Protein AF-A0A4Q3I9H9-F1 (afdb_monomer)

pLDDT: mean 95.72, std 2.32, range [85.5, 98.5]

Radius of gyration: 20.87 Å; Cα contacts (8 Å, |Δi|>4): 258; chains: 1; bounding box: 48×38×50 Å

Solvent-accessible surface area (backbone atoms only — not comparable to full-atom values): 11380 Å² total; per-residue (Å²): 110,77,91,48,29,84,52,16,53,22,94,91,46,71,92,26,8,33,36,36,38,31,30,63,93,43,71,54,28,37,28,47,54,30,38,40,59,37,66,45,36,58,86,45,43,31,45,83,40,78,36,65,31,66,68,42,42,54,46,55,51,53,53,21,61,76,68,72,46,48,79,45,61,65,83,79,82,68,33,34,64,70,38,71,44,95,76,80,87,80,82,70,91,47,70,63,52,63,70,54,31,72,73,25,28,56,32,76,88,47,90,77,36,58,75,56,34,82,76,86,84,82,87,80,90,85,77,54,68,73,49,65,79,64,42,61,72,58,46,52,28,64,72,50,61,71,80,55,54,70,58,51,5,41,40,40,22,52,20,61,77,66,72,42,51,75,64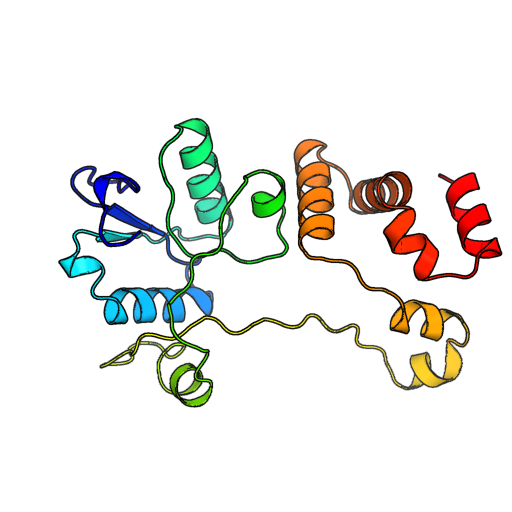,50,30,50,50,49,43,58,71,77,37,50,89,55,59,41,74,30,50,53,70,72,55,35,53,54,52,64,76,72,110

Mean predicted aligned error: 3.78 Å

Sequence (197 aa):
ALAHPELFPAPEDKSKGAVTNCPSGWNCQTSTANLYKALGASEKGFELVDTGSAAGLDGSIAGAFEKKTGWLGYYWAPTAILGKYEMVKLSFDTPHDKANWDACTAVPDCPNPKVNSYPSSEAFTVVTKKFADKAGVAMDYIKARKWGNATINSVLAWQTDNQGTNEDAAKHFLTTSPEIWSKWVSADVAEKVKAAL

Secondary structure (DSSP, 8-state):
-TT-GGGSB-SS-TTSEEEEPPPTTSHHHHHHHHHHHHTTTTTTTEEEE--SSHHHHHHHHHHHHHHT----B---SS-SHHHHS---PPP-SS---HHHIIIIITSTT-SSPPP-PPP-PPP-----HHHHTT-THHHHHHHH----HHHHHHHHHHHHHTT--HHHHHHHHHHH-HHHHGGGS-HHHHHHHHHH-

Nearest PDB structures (foldseek):
  7yle-assembly1_A  TM=6.519E-01  e=1.442E-10  Roseovarius nubinhibens ISM
  4xz6-assembly2_B  TM=5.863E-01  e=2.894E-04  Ruegeria pomeroyi DSS-3
  3tmg-assembly4_D  TM=5.798E-01  e=4.414E-03  Borreliella burgdorferi
  4kzk-assembly1_A  TM=4.530E-01  e=1.970E+00  Burkholderia thailandensis E264
  3jvd-assembly1_A  TM=4.418E-01  e=3.562E+00  Corynebacterium glutamicum

Foldseek 3Di:
DLLCQCQAADPPHRQAHEAEFDAPPDLRNQLQVLLCVQVVSVVSRYDYDHLNDPVSVLVQLVVCVVVVGDHHYDDDFDALSVQVDPDDDDDLPAEADPVLCVVASSDHPRPHRHRHDDDDDDDDDDDDPVCCVPVVLVVLLNVQDDDDRNLVNNLNNVCVVVVHDPVRSVVVSLVPPLVRNVRSHDVVVSVVSVVVD

Structure (mmCIF, N/CA/C/O backbone):
data_AF-A0A4Q3I9H9-F1
#
_entry.id   AF-A0A4Q3I9H9-F1
#
loop_
_atom_site.group_PDB
_atom_site.id
_atom_site.type_symbol
_atom_site.label_atom_id
_atom_site.label_alt_id
_atom_site.label_comp_id
_atom_site.label_asym_id
_atom_site.label_entity_id
_atom_site.label_seq_id
_atom_site.pdbx_PDB_ins_code
_atom_site.Cartn_x
_atom_site.Cartn_y
_atom_site.Cartn_z
_atom_site.occupancy
_atom_site.B_iso_or_equiv
_atom_site.auth_seq_id
_atom_site.auth_comp_id
_atom_site.auth_asym_id
_atom_site.auth_atom_id
_atom_site.pdbx_PDB_model_num
ATOM 1 N N . ALA A 1 1 ? 2.315 4.006 -18.795 1.00 90.69 1 ALA A N 1
ATOM 2 C CA . ALA A 1 1 ? 3.595 4.019 -18.056 1.00 90.69 1 ALA A CA 1
ATOM 3 C C . ALA A 1 1 ? 4.747 3.502 -18.917 1.00 90.69 1 ALA A C 1
ATOM 5 O O . ALA A 1 1 ? 5.574 4.306 -19.306 1.00 90.69 1 ALA A O 1
ATOM 6 N N . LEU A 1 2 ? 4.772 2.220 -19.309 1.00 94.94 2 LEU A N 1
ATOM 7 C CA . LEU A 1 2 ? 5.933 1.625 -20.003 1.00 94.94 2 LEU A CA 1
ATOM 8 C C . LEU A 1 2 ? 6.235 2.141 -21.427 1.00 94.94 2 LEU A C 1
ATOM 10 O O . LEU A 1 2 ? 7.228 1.733 -22.011 1.00 94.94 2 LEU A O 1
ATOM 14 N N . ALA A 1 3 ? 5.392 3.004 -21.997 1.00 95.88 3 ALA A N 1
ATOM 15 C CA . ALA A 1 3 ? 5.687 3.698 -23.254 1.00 95.88 3 ALA A CA 1
ATOM 16 C C . ALA A 1 3 ? 6.530 4.976 -23.056 1.00 95.88 3 ALA A C 1
ATOM 18 O O . ALA A 1 3 ? 6.964 5.561 -24.040 1.00 95.88 3 ALA A O 1
ATOM 19 N N . HIS A 1 4 ? 6.725 5.404 -21.803 1.00 96.25 4 HIS A N 1
ATOM 20 C CA . HIS A 1 4 ? 7.333 6.682 -21.432 1.00 96.25 4 HIS A CA 1
ATOM 21 C C . HIS A 1 4 ? 8.380 6.501 -20.313 1.00 96.25 4 HIS A C 1
ATOM 23 O O . HIS A 1 4 ? 8.125 6.894 -19.168 1.00 96.25 4 HIS A O 1
ATOM 29 N N . PRO A 1 5 ? 9.525 5.839 -20.580 1.00 96.38 5 PRO A N 1
ATOM 30 C CA . PRO A 1 5 ? 10.597 5.658 -19.593 1.00 96.38 5 PRO A CA 1
ATOM 31 C C . PRO A 1 5 ? 11.157 6.979 -19.052 1.00 96.38 5 PRO A C 1
ATOM 33 O O . PRO A 1 5 ? 11.522 7.051 -17.881 1.00 96.38 5 PRO A O 1
ATOM 36 N N . GLU A 1 6 ? 11.144 8.044 -19.852 1.00 95.56 6 GLU A N 1
ATOM 37 C CA . GLU A 1 6 ? 11.623 9.381 -19.492 1.00 95.56 6 GLU A CA 1
ATOM 38 C C . GLU A 1 6 ? 10.865 10.018 -18.319 1.00 95.56 6 GLU A C 1
ATOM 40 O O . GLU A 1 6 ? 11.390 10.911 -17.655 1.00 95.56 6 GLU A O 1
ATOM 45 N N . LEU A 1 7 ? 9.637 9.564 -18.044 1.00 96.12 7 LEU A N 1
ATOM 46 C CA . LEU A 1 7 ? 8.838 10.060 -16.923 1.00 96.12 7 LEU A CA 1
ATOM 47 C C . LEU A 1 7 ? 9.260 9.456 -15.579 1.00 96.12 7 LEU A C 1
ATOM 49 O O . LEU A 1 7 ? 8.908 10.008 -14.539 1.00 96.12 7 LEU A O 1
ATOM 53 N N . PHE A 1 8 ? 1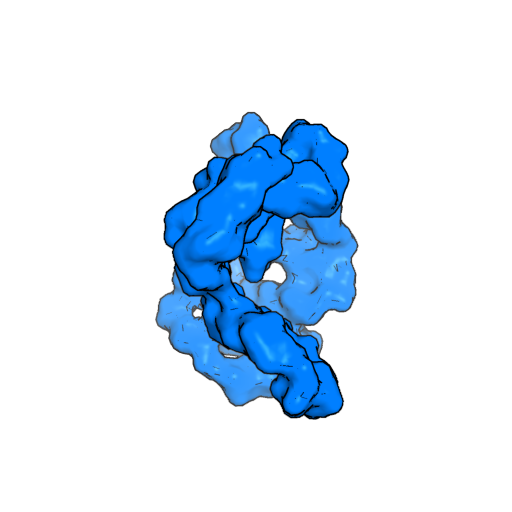0.001 8.347 -15.586 1.00 97.19 8 PHE A N 1
ATOM 54 C CA . PHE A 1 8 ? 10.339 7.563 -14.396 1.00 97.19 8 PHE A CA 1
ATOM 55 C C . PHE A 1 8 ? 11.852 7.327 -14.318 1.00 97.19 8 PHE A C 1
ATOM 57 O O . PHE A 1 8 ? 12.270 6.175 -14.363 1.00 97.19 8 PHE A O 1
ATOM 64 N N . PRO A 1 9 ? 12.690 8.377 -14.261 1.00 96.12 9 PRO A N 1
ATOM 65 C CA . PRO A 1 9 ? 14.133 8.244 -14.439 1.00 96.12 9 PRO A CA 1
ATOM 66 C C . PRO A 1 9 ? 14.753 7.295 -13.411 1.00 96.12 9 PRO A C 1
ATOM 68 O O . PRO A 1 9 ? 14.503 7.409 -12.208 1.00 96.12 9 PRO A O 1
ATOM 71 N N . ALA A 1 10 ? 15.599 6.390 -13.890 1.00 95.75 10 ALA A N 1
ATOM 72 C CA . ALA A 1 10 ? 16.369 5.502 -13.038 1.00 95.75 10 ALA A CA 1
ATOM 73 C C . ALA A 1 10 ? 17.397 6.264 -12.176 1.00 95.75 10 ALA A C 1
ATOM 75 O O . ALA A 1 10 ? 17.926 7.298 -12.603 1.00 95.75 10 ALA A O 1
ATOM 76 N N . PRO A 1 11 ? 17.676 5.783 -10.946 1.00 90.06 11 PRO A N 1
ATOM 77 C CA . PRO A 1 11 ? 18.567 6.468 -10.012 1.00 90.06 11 PRO A CA 1
ATOM 78 C C . PRO A 1 11 ? 20.025 6.486 -10.489 1.00 90.06 11 PRO A C 1
ATOM 80 O O . PRO A 1 11 ? 20.686 7.516 -10.348 1.00 90.06 11 PRO A O 1
ATOM 83 N N . GLU A 1 12 ? 20.497 5.387 -11.084 1.00 89.38 12 GLU A N 1
ATOM 84 C CA . GLU A 1 12 ? 21.898 5.219 -11.499 1.00 89.38 12 GLU A CA 1
ATOM 85 C C . GLU A 1 12 ? 22.134 5.597 -12.971 1.00 89.38 12 GLU A C 1
ATOM 87 O O . GLU A 1 12 ? 23.172 6.164 -13.311 1.00 89.38 12 GLU A O 1
ATOM 92 N N . ASP A 1 13 ? 21.159 5.347 -13.851 1.00 91.81 13 ASP A N 1
ATOM 93 C CA . ASP A 1 13 ? 21.236 5.660 -15.282 1.00 91.81 13 ASP A CA 1
ATOM 94 C C . ASP A 1 13 ? 20.010 6.456 -15.742 1.00 91.81 13 ASP A C 1
ATOM 96 O O . ASP A 1 13 ? 18.973 5.907 -16.108 1.00 91.81 13 ASP A O 1
ATOM 100 N N . LYS A 1 14 ? 20.146 7.784 -15.795 1.00 88.56 14 LYS A N 1
ATOM 101 C CA . LYS A 1 14 ? 19.055 8.685 -16.206 1.00 88.56 14 LYS A CA 1
ATOM 102 C C . LYS A 1 14 ? 18.610 8.514 -17.662 1.00 88.56 14 LYS A C 1
ATOM 104 O O . LYS A 1 14 ? 17.614 9.123 -18.044 1.00 88.56 14 LYS A O 1
ATOM 109 N N . SER A 1 15 ? 19.334 7.751 -18.485 1.00 93.12 15 SER A N 1
ATOM 110 C CA . SER A 1 15 ? 18.889 7.426 -19.846 1.00 93.12 15 SER A CA 1
ATOM 111 C C . SER A 1 15 ? 17.808 6.338 -19.876 1.00 93.12 15 SER A C 1
ATOM 113 O O . SER A 1 15 ? 17.192 6.123 -20.921 1.00 93.12 15 SER A O 1
ATOM 115 N N . LYS A 1 16 ? 17.546 5.685 -18.736 1.00 96.75 16 LYS A N 1
ATOM 116 C CA . LYS A 1 16 ? 16.551 4.623 -18.568 1.00 96.75 16 LYS A CA 1
ATOM 117 C C . LYS A 1 16 ? 15.442 5.022 -17.603 1.00 96.75 16 LYS A C 1
ATOM 119 O O . LYS A 1 16 ? 15.607 5.898 -16.752 1.00 96.75 16 LYS A O 1
ATOM 124 N N . GLY A 1 17 ? 14.313 4.333 -17.725 1.00 98.00 17 GLY A N 1
ATOM 125 C CA . GLY A 1 17 ? 13.258 4.346 -16.719 1.00 98.00 17 GLY A CA 1
ATOM 126 C C . GLY A 1 17 ? 13.538 3.349 -15.587 1.00 98.00 17 GLY A C 1
ATOM 127 O O . GLY A 1 17 ? 14.270 2.384 -15.776 1.00 98.00 17 GLY A O 1
ATOM 128 N N . ALA A 1 18 ? 12.908 3.515 -14.429 1.00 98.00 18 ALA A N 1
ATOM 129 C CA . ALA A 1 18 ? 12.946 2.563 -13.324 1.00 98.00 18 ALA A CA 1
ATOM 130 C C . ALA A 1 18 ? 11.568 1.955 -13.054 1.00 98.00 18 ALA A C 1
ATOM 132 O O . ALA A 1 18 ? 10.549 2.645 -13.023 1.00 98.00 18 ALA A O 1
ATOM 133 N N . VAL A 1 19 ? 11.559 0.644 -12.817 1.00 98.25 19 VAL A N 1
ATOM 134 C CA . VAL A 1 19 ? 10.498 -0.053 -12.092 1.00 98.25 19 VAL A CA 1
ATOM 135 C C . VAL A 1 19 ? 11.072 -0.426 -10.733 1.00 98.25 19 VAL A C 1
ATOM 137 O O . VAL A 1 19 ? 11.943 -1.287 -10.630 1.00 98.25 19 VAL A O 1
ATOM 140 N N . THR A 1 20 ? 10.606 0.228 -9.677 1.00 98.12 20 THR A N 1
ATOM 141 C CA . THR A 1 20 ? 11.046 -0.042 -8.31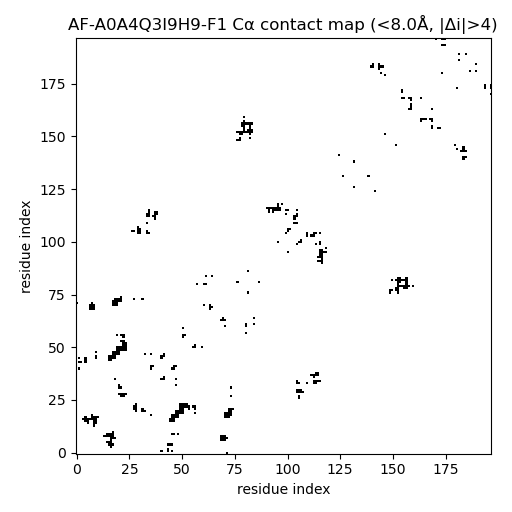0 1.00 98.12 20 THR A CA 1
ATOM 142 C C . THR A 1 20 ? 10.409 -1.330 -7.794 1.00 98.12 20 THR A C 1
ATOM 144 O O . THR A 1 20 ? 9.185 -1.488 -7.784 1.00 98.12 20 THR A O 1
ATOM 147 N N . ASN A 1 21 ? 11.248 -2.276 -7.387 1.00 96.75 21 ASN A N 1
ATOM 148 C CA . ASN A 1 21 ? 10.835 -3.576 -6.888 1.00 96.75 21 ASN A CA 1
ATOM 149 C C . ASN A 1 21 ? 10.362 -3.498 -5.422 1.00 96.75 21 ASN A C 1
ATOM 151 O O . ASN A 1 21 ? 10.531 -2.500 -4.725 1.00 96.75 21 ASN A O 1
ATOM 155 N N . CYS A 1 22 ? 9.750 -4.581 -4.961 1.00 94.69 22 CYS A N 1
ATOM 156 C CA . CYS A 1 22 ? 9.440 -4.840 -3.564 1.00 94.69 22 CYS A CA 1
ATOM 157 C C . CYS A 1 22 ? 10.719 -5.168 -2.758 1.00 94.69 22 CYS A C 1
ATOM 159 O O . CYS A 1 22 ? 11.672 -5.687 -3.349 1.00 94.69 22 CYS A O 1
ATOM 161 N N . PRO A 1 23 ? 10.744 -4.913 -1.429 1.00 95.56 23 PRO A N 1
ATOM 162 C CA . PRO A 1 23 ? 11.914 -5.166 -0.591 1.00 95.56 23 PRO A CA 1
ATOM 163 C C . PRO A 1 23 ? 12.455 -6.590 -0.717 1.00 95.56 23 PRO A C 1
ATOM 165 O O . PRO A 1 23 ? 11.688 -7.552 -0.843 1.00 95.56 23 PRO A O 1
ATOM 168 N N . SER A 1 24 ? 13.777 -6.731 -0.629 1.00 93.06 24 SER A N 1
ATOM 169 C CA . SER A 1 24 ? 14.423 -8.030 -0.774 1.00 93.06 24 SER A CA 1
ATOM 170 C C . SER A 1 24 ? 13.916 -9.039 0.264 1.00 93.06 24 SER A C 1
ATOM 172 O O . SER A 1 24 ? 13.766 -8.733 1.448 1.00 93.06 24 SER A O 1
ATOM 174 N N . GLY A 1 25 ? 13.643 -10.265 -0.184 1.00 91.88 25 GLY A N 1
ATOM 175 C CA . GLY A 1 25 ? 13.154 -11.361 0.659 1.00 91.88 25 GLY A CA 1
ATOM 176 C C . GLY A 1 25 ? 11.645 -11.355 0.920 1.00 91.88 25 GLY A C 1
ATOM 177 O O . GLY A 1 25 ? 11.136 -12.279 1.551 1.00 91.88 25 GLY A O 1
ATOM 178 N N . TRP A 1 26 ? 10.902 -10.358 0.436 1.00 93.75 26 TRP A N 1
ATOM 179 C CA . TRP A 1 26 ? 9.440 -10.363 0.500 1.00 93.75 26 TRP A CA 1
ATOM 180 C C . TRP A 1 26 ? 8.845 -11.086 -0.713 1.00 93.75 26 TRP A C 1
ATOM 182 O O . TRP A 1 26 ? 9.363 -11.011 -1.827 1.00 93.75 26 TRP A O 1
ATOM 192 N N . ASN A 1 27 ? 7.680 -11.716 -0.540 1.00 90.94 27 ASN A N 1
ATOM 193 C CA . ASN A 1 27 ? 6.998 -12.444 -1.623 1.00 90.94 27 ASN A CA 1
ATOM 194 C C . ASN A 1 27 ? 6.700 -11.563 -2.854 1.00 90.94 27 ASN A C 1
ATOM 196 O O . ASN A 1 27 ? 6.683 -12.044 -3.990 1.00 90.94 27 ASN A O 1
ATOM 200 N N . CYS A 1 28 ? 6.479 -10.260 -2.653 1.00 94.19 28 CYS A N 1
ATOM 201 C CA . CYS A 1 28 ? 6.241 -9.338 -3.757 1.00 9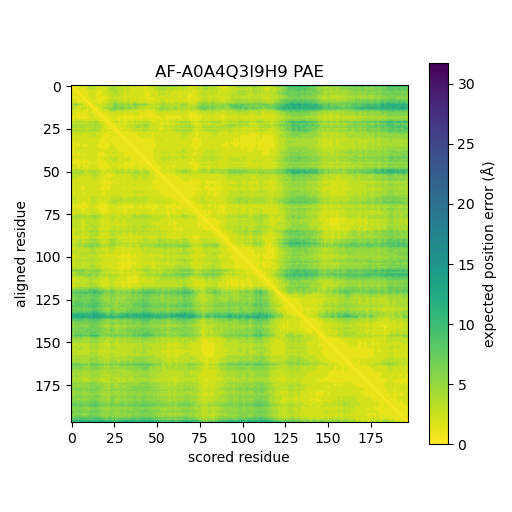4.19 28 CYS A CA 1
ATOM 202 C C . CYS A 1 28 ? 7.473 -9.091 -4.638 1.00 94.19 28 CYS A C 1
ATOM 204 O O . CYS A 1 28 ? 7.303 -8.683 -5.785 1.00 94.19 28 CYS A O 1
ATOM 206 N N . GLN A 1 29 ? 8.691 -9.370 -4.161 1.00 95.94 29 GLN A N 1
ATOM 207 C CA . GLN A 1 29 ? 9.917 -9.197 -4.944 1.00 95.94 29 GLN A CA 1
ATOM 208 C C . GLN A 1 29 ? 9.891 -10.118 -6.166 1.00 95.94 29 GLN A C 1
ATOM 210 O O . GLN A 1 29 ? 10.132 -9.689 -7.294 1.00 95.94 29 GLN A O 1
ATOM 215 N N . THR A 1 30 ? 9.512 -11.377 -5.937 1.00 96.88 30 THR A N 1
ATOM 216 C CA . THR A 1 30 ? 9.395 -12.398 -6.983 1.00 96.88 30 THR A CA 1
ATOM 217 C C . THR A 1 30 ? 8.306 -12.036 -7.987 1.00 96.88 30 THR A C 1
ATOM 219 O O . THR A 1 30 ? 8.558 -12.003 -9.190 1.00 96.88 30 THR A O 1
ATOM 222 N N . SER A 1 31 ? 7.102 -11.710 -7.505 1.00 97.12 31 SER A N 1
ATOM 223 C CA . SER A 1 31 ? 5.986 -11.381 -8.402 1.00 97.12 31 SER A CA 1
ATOM 224 C C . SER A 1 31 ? 6.235 -10.128 -9.229 1.00 97.12 31 SER A C 1
ATOM 226 O O . SER A 1 31 ? 5.981 -10.137 -10.429 1.00 97.12 31 SER A O 1
ATOM 228 N N . THR A 1 32 ? 6.815 -9.084 -8.642 1.00 97.44 32 THR A N 1
ATOM 229 C CA . THR A 1 32 ? 7.161 -7.860 -9.377 1.00 97.44 32 THR A CA 1
ATOM 230 C C . THR A 1 32 ? 8.258 -8.119 -10.411 1.00 97.44 32 THR A C 1
ATOM 232 O O . THR A 1 32 ? 8.135 -7.662 -11.545 1.00 97.44 32 THR A O 1
ATOM 235 N N . ALA A 1 33 ? 9.291 -8.904 -10.080 1.00 97.75 33 ALA A N 1
ATOM 236 C CA . ALA A 1 33 ? 10.347 -9.269 -11.028 1.00 97.75 33 ALA A CA 1
ATOM 237 C C . ALA A 1 33 ? 9.819 -10.107 -12.206 1.00 97.75 33 ALA A C 1
ATOM 239 O O . ALA A 1 33 ? 10.191 -9.882 -13.360 1.00 97.75 33 ALA A O 1
ATOM 240 N N . ASN A 1 34 ? 8.916 -11.051 -11.941 1.00 98.19 34 ASN A N 1
ATOM 241 C CA . ASN A 1 34 ? 8.279 -11.851 -12.983 1.00 98.19 34 ASN A CA 1
ATOM 242 C C . ASN A 1 34 ? 7.345 -11.008 -13.861 1.00 98.19 34 ASN A C 1
ATOM 244 O O . ASN A 1 34 ? 7.371 -11.146 -15.082 1.00 98.19 34 ASN A O 1
ATOM 248 N N . LEU A 1 35 ? 6.568 -10.095 -13.272 1.00 98.06 35 LEU A N 1
ATOM 249 C CA . LEU A 1 35 ? 5.716 -9.169 -14.022 1.00 98.06 35 LEU A CA 1
ATOM 250 C C . LEU A 1 35 ? 6.538 -8.180 -14.858 1.00 98.06 35 LEU A C 1
ATOM 252 O O . LEU A 1 35 ? 6.171 -7.904 -15.997 1.00 98.06 35 LEU A O 1
ATOM 256 N N . TYR A 1 36 ? 7.677 -7.707 -14.348 1.00 98.06 36 TYR A N 1
ATOM 257 C CA . TYR A 1 36 ? 8.635 -6.890 -15.097 1.00 98.06 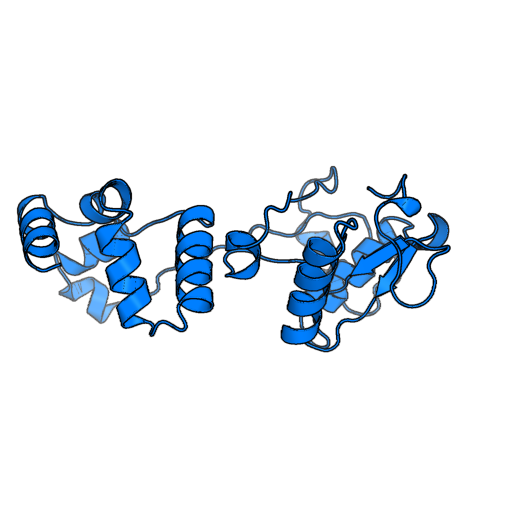36 TYR A CA 1
ATOM 258 C C . TYR A 1 36 ? 9.110 -7.601 -16.375 1.00 98.06 36 TYR A C 1
ATOM 260 O O . TYR A 1 36 ? 9.067 -7.015 -17.460 1.00 98.06 36 TYR A O 1
ATOM 268 N N . LYS A 1 37 ? 9.488 -8.885 -16.264 1.00 98.00 37 LYS A N 1
ATOM 269 C CA . LYS A 1 37 ? 9.860 -9.724 -17.417 1.00 98.00 37 LYS A CA 1
ATOM 270 C C . LYS A 1 37 ? 8.680 -9.926 -18.369 1.00 98.00 37 LYS A C 1
ATOM 272 O O . LYS A 1 37 ? 8.817 -9.702 -19.565 1.00 98.00 37 LYS A O 1
ATOM 277 N N . ALA A 1 38 ? 7.511 -10.297 -17.845 1.00 97.75 38 ALA A N 1
ATOM 278 C CA . ALA A 1 38 ? 6.317 -10.566 -18.648 1.00 97.75 38 ALA A CA 1
ATOM 279 C C . ALA A 1 38 ? 5.835 -9.344 -19.449 1.00 97.75 38 ALA A C 1
ATOM 281 O O . ALA A 1 38 ? 5.268 -9.483 -20.529 1.00 97.75 38 ALA A O 1
ATOM 282 N N . LEU A 1 39 ? 6.059 -8.139 -18.920 1.00 97.06 39 LEU A N 1
ATOM 283 C CA . LEU A 1 39 ? 5.723 -6.878 -19.577 1.00 97.06 39 LEU A CA 1
ATOM 284 C C . LEU A 1 39 ? 6.761 -6.432 -20.621 1.00 97.06 39 LEU A C 1
ATOM 286 O O . LEU A 1 39 ? 6.514 -5.435 -21.314 1.00 97.06 39 LEU A O 1
ATOM 290 N N . GLY A 1 40 ? 7.902 -7.124 -20.727 1.00 97.38 40 GLY A N 1
ATOM 291 C CA . GLY A 1 40 ? 9.032 -6.726 -21.570 1.00 97.38 40 GLY A CA 1
ATOM 292 C C . GLY A 1 40 ? 9.571 -5.347 -21.190 1.00 97.38 40 GLY A C 1
ATOM 293 O O . GLY A 1 40 ? 9.794 -4.497 -22.051 1.00 97.38 40 GLY A O 1
ATOM 294 N N . ALA A 1 41 ? 9.635 -5.048 -19.888 1.00 97.94 41 ALA A N 1
ATOM 295 C CA . ALA A 1 41 ? 9.988 -3.713 -19.411 1.00 97.94 41 ALA A CA 1
ATOM 296 C C . ALA A 1 41 ? 11.453 -3.356 -19.728 1.00 97.94 41 ALA A C 1
ATOM 298 O O . ALA A 1 41 ? 11.740 -2.203 -20.047 1.00 97.94 41 ALA A O 1
ATOM 299 N N . SER A 1 42 ? 12.352 -4.346 -19.736 1.00 97.38 42 SER A N 1
ATOM 300 C CA . SER A 1 42 ? 13.765 -4.141 -20.076 1.00 97.38 42 SER A CA 1
ATOM 301 C C . SER A 1 42 ? 13.944 -3.669 -21.518 1.00 97.38 42 SER A C 1
ATOM 303 O O . SER A 1 42 ? 14.683 -2.724 -21.783 1.00 97.38 42 SER A O 1
ATOM 305 N N . GLU A 1 43 ? 13.236 -4.293 -22.457 1.00 97.50 43 GLU A N 1
ATOM 306 C CA . GLU A 1 43 ? 13.252 -3.960 -23.885 1.00 97.50 43 GLU A CA 1
ATOM 307 C C . GLU A 1 43 ? 12.614 -2.592 -24.155 1.00 97.50 43 GLU A C 1
ATOM 309 O O . GLU A 1 43 ? 12.900 -1.952 -25.164 1.00 97.50 43 GLU A O 1
ATOM 314 N N . LYS A 1 44 ? 11.774 -2.123 -23.227 1.00 97.81 44 LYS A N 1
ATOM 315 C CA . LYS A 1 44 ? 11.150 -0.794 -23.236 1.00 97.81 44 LYS A CA 1
ATOM 316 C C . LYS A 1 44 ? 11.999 0.277 -22.541 1.00 97.81 44 LYS A C 1
ATOM 318 O O . LYS A 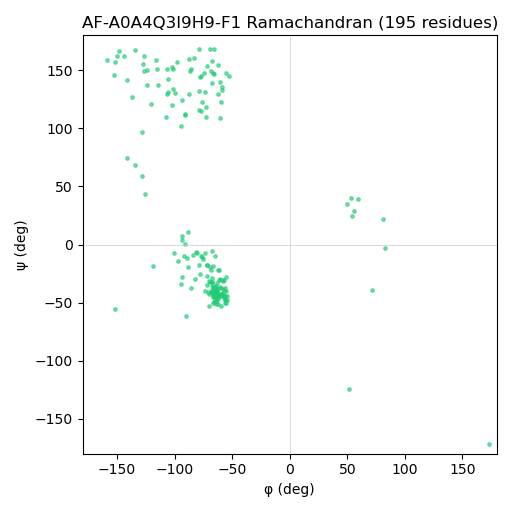1 44 ? 11.511 1.379 -22.310 1.00 97.81 44 LYS A O 1
ATOM 323 N N . GLY A 1 45 ? 13.255 -0.030 -22.213 1.00 97.69 45 GLY A N 1
ATOM 324 C CA . GLY A 1 45 ? 14.199 0.930 -21.641 1.00 97.69 45 GLY A CA 1
ATOM 325 C C . GLY A 1 45 ? 14.042 1.151 -20.139 1.00 97.69 45 GLY A C 1
ATOM 326 O O . GLY A 1 45 ? 14.471 2.191 -19.645 1.00 97.69 45 GLY A O 1
ATOM 327 N N . PHE A 1 46 ? 13.433 0.208 -19.416 1.00 98.50 46 PHE A N 1
ATOM 328 C CA . PHE A 1 46 ? 13.397 0.236 -17.956 1.00 98.50 46 PHE A CA 1
ATOM 329 C C . PHE A 1 46 ? 14.485 -0.654 -17.351 1.00 98.50 46 PHE A C 1
ATOM 331 O O . PHE A 1 46 ? 14.950 -1.604 -17.975 1.00 98.50 46 PHE A O 1
ATOM 338 N N . GLU A 1 47 ? 14.855 -0.364 -16.111 1.00 97.81 47 GLU A N 1
ATOM 339 C CA . GLU A 1 47 ? 15.575 -1.268 -15.220 1.00 97.81 47 GLU A CA 1
ATOM 340 C C . GLU A 1 47 ? 14.712 -1.635 -14.009 1.00 97.81 47 GLU A C 1
ATOM 342 O O . GLU A 1 47 ? 13.840 -0.872 -13.583 1.00 97.81 47 GLU A O 1
ATOM 347 N N . LEU A 1 48 ? 14.945 -2.825 -13.455 1.00 97.69 48 LEU A N 1
ATOM 348 C CA . LEU A 1 48 ? 14.316 -3.260 -12.213 1.00 97.69 48 LEU A CA 1
ATOM 349 C C . LEU A 1 48 ? 15.218 -2.863 -11.040 1.00 97.69 48 LEU A C 1
ATOM 351 O O . LEU A 1 48 ? 16.298 -3.427 -10.875 1.00 97.69 48 LEU A O 1
ATOM 355 N N . VAL A 1 49 ? 14.770 -1.907 -10.230 1.00 97.31 49 VAL A N 1
ATOM 356 C CA . VAL A 1 49 ? 15.549 -1.352 -9.114 1.00 97.31 49 VAL A CA 1
ATOM 357 C C . VAL A 1 49 ? 15.209 -2.091 -7.824 1.00 97.31 49 VAL A C 1
ATOM 359 O O . VAL A 1 49 ? 14.043 -2.136 -7.436 1.00 97.31 49 VAL A O 1
ATOM 362 N N . ASP A 1 50 ? 16.209 -2.645 -7.139 1.00 94.12 50 ASP A N 1
ATOM 363 C CA . ASP A 1 50 ? 16.038 -3.223 -5.800 1.00 94.12 50 ASP A CA 1
ATOM 364 C C . ASP A 1 50 ? 16.222 -2.141 -4.726 1.00 94.12 50 ASP A C 1
ATOM 366 O O . ASP A 1 50 ? 17.200 -1.396 -4.731 1.00 94.12 50 ASP A O 1
ATOM 370 N N . THR A 1 51 ? 15.272 -2.047 -3.798 1.00 91.19 51 THR A N 1
ATOM 371 C CA . THR A 1 51 ? 15.305 -1.081 -2.694 1.00 91.19 51 THR A CA 1
ATOM 372 C C . THR A 1 51 ? 15.960 -1.635 -1.433 1.00 91.19 51 THR A C 1
ATOM 374 O O . THR A 1 51 ? 16.173 -0.888 -0.474 1.00 91.19 51 THR A O 1
ATOM 377 N N . GLY A 1 52 ? 16.230 -2.943 -1.381 1.00 93.69 52 GLY A N 1
ATOM 378 C CA . GLY A 1 52 ? 16.837 -3.656 -0.256 1.00 93.69 52 GLY A CA 1
ATOM 379 C C . GLY A 1 52 ? 15.924 -3.821 0.964 1.00 93.69 52 GLY A C 1
ATOM 380 O O . GLY A 1 52 ? 15.917 -4.863 1.611 1.00 93.69 52 GLY A O 1
ATOM 381 N N . SER A 1 53 ? 15.139 -2.799 1.304 1.00 96.31 53 SER A N 1
ATOM 382 C CA . SER A 1 53 ? 14.309 -2.749 2.508 1.00 96.31 53 SER A CA 1
ATOM 383 C C . SER A 1 53 ? 13.026 -1.943 2.294 1.00 96.31 53 SER A C 1
ATOM 385 O O . SER A 1 53 ? 12.898 -1.190 1.325 1.00 96.31 53 SER A O 1
ATOM 387 N N . ALA A 1 54 ? 12.085 -2.070 3.236 1.00 94.69 54 ALA A N 1
ATOM 388 C CA . ALA A 1 54 ? 10.881 -1.240 3.270 1.00 94.69 54 ALA A CA 1
ATOM 389 C C . ALA A 1 54 ? 11.225 0.255 3.394 1.00 94.69 54 ALA A C 1
ATOM 391 O O . ALA A 1 54 ? 10.685 1.064 2.651 1.00 94.69 54 ALA A O 1
ATOM 392 N N . ALA A 1 55 ? 12.198 0.610 4.242 1.00 95.06 55 ALA A N 1
ATOM 393 C CA . ALA A 1 55 ? 12.655 1.992 4.389 1.00 95.06 55 ALA A CA 1
ATOM 394 C C . ALA A 1 55 ? 13.277 2.546 3.094 1.00 95.06 55 ALA A C 1
ATOM 396 O O . ALA A 1 55 ? 13.053 3.703 2.747 1.00 95.06 55 ALA A O 1
ATOM 397 N N . GLY A 1 56 ? 14.022 1.717 2.354 1.00 96.25 56 GLY A N 1
ATOM 398 C CA . GLY A 1 56 ? 14.558 2.094 1.043 1.00 96.25 56 GLY A CA 1
ATOM 399 C C . GLY A 1 56 ? 13.457 2.343 0.009 1.00 96.25 56 GLY A C 1
ATOM 400 O O . GLY A 1 56 ? 13.533 3.302 -0.757 1.00 96.25 56 GLY A O 1
ATOM 401 N N . LEU A 1 57 ? 12.402 1.522 0.018 1.00 97.44 57 LEU A N 1
ATOM 402 C CA . LEU A 1 57 ? 11.246 1.691 -0.864 1.00 97.44 57 LEU A CA 1
ATOM 403 C C . LEU A 1 57 ? 10.477 2.975 -0.540 1.00 97.44 57 LEU A C 1
ATOM 405 O O . LEU A 1 57 ? 10.253 3.789 -1.436 1.00 97.44 57 LEU A O 1
ATOM 409 N N . ASP A 1 58 ? 10.166 3.196 0.735 1.00 97.12 58 ASP A N 1
ATOM 410 C CA . ASP A 1 58 ? 9.515 4.413 1.221 1.00 97.12 58 ASP A CA 1
ATOM 411 C C . ASP A 1 58 ? 10.337 5.668 0.869 1.00 97.12 58 ASP A C 1
ATOM 413 O O . ASP A 1 58 ? 9.794 6.653 0.365 1.00 97.12 58 ASP A O 1
ATOM 417 N N . GLY A 1 59 ? 11.662 5.610 1.047 1.00 96.38 59 GLY A N 1
ATOM 418 C CA . GLY A 1 59 ? 12.584 6.687 0.682 1.00 96.38 59 GLY A CA 1
ATOM 419 C C . GLY A 1 59 ? 12.634 6.970 -0.822 1.00 96.38 59 GLY A C 1
ATOM 420 O O . GLY A 1 59 ? 12.733 8.130 -1.222 1.00 96.38 59 GLY A O 1
ATOM 421 N N . SER A 1 60 ? 12.514 5.941 -1.670 1.00 97.12 60 SER A N 1
ATOM 422 C CA . SER A 1 60 ? 12.464 6.119 -3.129 1.00 97.12 60 SER A CA 1
ATOM 423 C C . SER A 1 60 ? 11.217 6.889 -3.579 1.00 97.12 60 SER A C 1
ATOM 425 O O . SER A 1 60 ? 11.308 7.739 -4.465 1.00 97.12 60 SER A O 1
ATOM 427 N N . ILE A 1 61 ? 10.074 6.643 -2.928 1.00 97.81 61 ILE A N 1
ATOM 428 C CA . ILE A 1 61 ? 8.815 7.345 -3.193 1.00 97.81 61 ILE A CA 1
ATOM 429 C C . ILE A 1 61 ? 8.930 8.785 -2.694 1.00 97.81 61 ILE A C 1
ATOM 431 O O . ILE A 1 61 ? 8.740 9.717 -3.473 1.00 97.81 61 ILE A O 1
ATOM 435 N N . ALA A 1 62 ? 9.315 8.977 -1.428 1.00 97.12 62 ALA A N 1
ATOM 436 C CA . ALA A 1 62 ? 9.472 10.305 -0.836 1.00 97.12 62 ALA A CA 1
ATOM 437 C C . ALA A 1 62 ? 10.416 11.193 -1.662 1.00 97.12 62 ALA A C 1
ATOM 439 O O . ALA A 1 62 ? 10.056 12.309 -2.041 1.00 97.12 62 ALA A O 1
ATOM 440 N N . GLY A 1 63 ? 11.583 10.662 -2.038 1.00 96.38 63 GLY A N 1
ATOM 441 C CA . GLY A 1 63 ? 12.562 11.380 -2.847 1.00 96.38 63 GLY A CA 1
ATOM 442 C C . GLY A 1 63 ? 12.054 11.747 -4.244 1.00 96.38 63 GLY A C 1
ATOM 443 O O . GLY A 1 63 ? 12.422 12.801 -4.762 1.00 96.38 63 GLY A O 1
ATOM 444 N N . ALA A 1 64 ? 11.201 10.922 -4.861 1.00 96.69 64 ALA A N 1
ATOM 445 C CA . ALA A 1 64 ? 10.587 11.248 -6.147 1.00 96.69 64 ALA A CA 1
ATOM 446 C C . ALA A 1 64 ? 9.584 12.407 -6.025 1.00 96.69 64 ALA A C 1
ATOM 448 O O . ALA A 1 64 ? 9.599 13.319 -6.854 1.00 96.69 64 ALA A O 1
ATOM 449 N N . PHE A 1 65 ? 8.776 12.431 -4.960 1.00 96.62 65 PHE A N 1
ATOM 450 C CA . PHE A 1 65 ? 7.857 13.539 -4.677 1.00 96.62 65 PHE A CA 1
ATOM 451 C C . PHE A 1 65 ? 8.595 14.847 -4.381 1.00 96.62 65 PHE A C 1
ATOM 453 O O . PHE A 1 65 ? 8.246 15.885 -4.945 1.00 96.62 65 PHE A O 1
ATOM 460 N N . GLU A 1 66 ? 9.650 14.807 -3.563 1.00 95.75 66 GLU A N 1
ATOM 461 C CA . GLU A 1 66 ? 10.487 15.978 -3.263 1.00 95.75 66 GLU A CA 1
ATOM 462 C C . GLU A 1 66 ? 11.122 16.570 -4.527 1.00 95.75 66 GLU A C 1
ATOM 464 O O . GLU A 1 66 ? 11.126 17.786 -4.726 1.00 95.75 66 GLU A O 1
ATOM 469 N N . LYS A 1 67 ? 11.619 15.704 -5.416 1.00 95.38 67 LYS A N 1
ATOM 470 C CA . LYS A 1 67 ? 12.244 16.098 -6.687 1.00 95.38 67 LYS A CA 1
ATOM 471 C C . LYS A 1 67 ? 11.233 16.400 -7.794 1.00 95.38 67 LYS A C 1
ATOM 473 O O . LYS A 1 67 ? 11.641 16.866 -8.856 1.00 95.38 67 LYS A O 1
ATOM 478 N N . LYS A 1 68 ? 9.939 16.154 -7.562 1.00 95.69 68 LYS A N 1
ATOM 479 C CA . LYS A 1 68 ? 8.858 16.255 -8.559 1.00 95.69 68 LYS A CA 1
ATOM 480 C C . LYS A 1 68 ? 9.140 15.437 -9.824 1.00 95.69 68 LYS A C 1
ATOM 482 O O . LYS A 1 68 ? 8.876 15.881 -10.939 1.00 95.69 68 LYS A O 1
ATOM 487 N N . THR A 1 69 ? 9.689 14.242 -9.643 1.00 94.75 69 THR A N 1
ATOM 488 C CA . THR A 1 69 ? 9.942 13.266 -10.711 1.00 94.75 69 THR A CA 1
ATOM 489 C C . THR A 1 69 ? 8.949 12.116 -10.606 1.00 94.75 69 THR A C 1
ATOM 491 O O . THR A 1 69 ? 8.496 11.794 -9.509 1.00 94.75 69 THR A O 1
ATOM 494 N N . GLY A 1 70 ? 8.607 11.472 -11.723 1.00 96.19 70 GLY A N 1
ATOM 495 C CA . GLY A 1 70 ? 7.718 10.316 -11.675 1.00 96.19 70 GLY A CA 1
ATOM 496 C C . GLY A 1 70 ? 8.363 9.131 -10.960 1.00 96.19 70 GLY A C 1
ATOM 497 O O . GLY A 1 70 ? 9.572 8.914 -11.035 1.00 96.19 70 GLY A O 1
ATOM 498 N N . TRP A 1 71 ? 7.525 8.348 -10.284 1.00 97.88 71 TRP A N 1
ATOM 499 C CA . TRP A 1 71 ? 7.892 7.087 -9.648 1.00 97.88 71 TRP A CA 1
ATOM 500 C C . TRP A 1 71 ? 6.998 5.965 -10.180 1.00 97.88 71 TRP A C 1
ATOM 502 O O . TRP A 1 71 ? 5.788 6.150 -10.337 1.00 97.88 71 TRP A O 1
ATOM 512 N N . LEU A 1 72 ? 7.590 4.807 -10.467 1.00 98.06 72 LEU A N 1
ATOM 513 C CA . LEU A 1 72 ? 6.891 3.616 -10.941 1.00 98.06 72 LEU A CA 1
ATOM 514 C C . LEU A 1 72 ? 7.440 2.396 -10.212 1.00 98.06 72 LEU A C 1
ATOM 516 O O . LEU A 1 72 ? 8.640 2.146 -10.245 1.00 98.06 72 LEU A O 1
ATO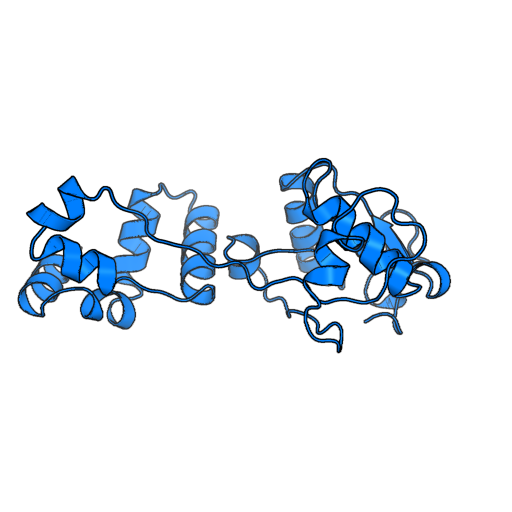M 520 N N . GLY A 1 73 ? 6.568 1.595 -9.609 1.00 97.12 73 GLY A N 1
ATOM 521 C CA . GLY A 1 73 ? 7.005 0.399 -8.905 1.00 97.12 73 GLY A CA 1
ATOM 522 C C . GLY A 1 73 ? 5.900 -0.298 -8.130 1.00 97.12 73 GLY A C 1
ATOM 523 O O . GLY A 1 73 ? 4.717 0.036 -8.239 1.00 97.12 73 GLY A O 1
ATOM 524 N N . TYR A 1 74 ? 6.309 -1.283 -7.338 1.00 96.81 74 TYR A N 1
ATOM 525 C CA . TYR A 1 74 ? 5.433 -1.981 -6.410 1.00 96.81 74 TYR A CA 1
ATOM 526 C C . TYR A 1 74 ? 5.204 -1.159 -5.140 1.00 96.81 74 TYR A C 1
ATOM 528 O O . TYR A 1 74 ? 6.152 -0.730 -4.485 1.00 96.81 74 TYR A O 1
ATOM 536 N N . TYR A 1 75 ? 3.943 -1.029 -4.734 1.00 96.50 75 TYR A N 1
ATOM 537 C CA . TYR A 1 75 ? 3.584 -0.599 -3.387 1.00 96.50 75 TYR A CA 1
ATOM 538 C C . TYR A 1 75 ? 2.245 -1.215 -2.959 1.00 96.50 75 TYR A C 1
ATOM 540 O O . TYR A 1 75 ? 1.482 -1.695 -3.802 1.00 96.50 75 TYR A O 1
ATOM 548 N N . TRP A 1 76 ? 1.948 -1.226 -1.655 1.00 94.25 76 TRP A N 1
ATOM 549 C CA . TRP A 1 76 ? 0.739 -1.847 -1.102 1.00 94.25 76 TRP A CA 1
ATOM 550 C C . TRP A 1 76 ? -0.060 -0.882 -0.224 1.00 94.25 76 TRP A C 1
ATOM 552 O O . TRP A 1 76 ? 0.441 0.140 0.244 1.00 94.25 76 TRP A O 1
ATOM 562 N N . ALA A 1 77 ? -1.327 -1.231 -0.001 1.00 92.62 77 ALA A N 1
ATOM 563 C CA . ALA A 1 77 ? -2.241 -0.499 0.863 1.00 92.62 77 ALA A CA 1
ATOM 564 C C . ALA A 1 77 ? -2.864 -1.440 1.911 1.00 92.62 77 ALA A C 1
ATOM 566 O O . ALA A 1 77 ? -3.107 -2.608 1.587 1.00 92.62 77 ALA A O 1
ATOM 567 N N . PRO A 1 78 ? -3.193 -0.936 3.116 1.00 93.94 78 PRO A N 1
ATOM 568 C CA . PRO A 1 78 ? -2.991 0.443 3.575 1.00 93.94 78 PRO A CA 1
ATOM 569 C C . PRO A 1 78 ? -1.591 0.705 4.169 1.00 93.94 78 PRO A C 1
ATOM 571 O O . PRO A 1 78 ? -0.977 -0.202 4.725 1.00 93.94 78 PRO A O 1
ATOM 574 N N . THR A 1 79 ? -1.100 1.945 4.070 1.00 95.25 79 THR A N 1
ATOM 575 C CA . THR A 1 79 ? 0.231 2.402 4.531 1.00 95.25 79 THR A CA 1
ATOM 576 C C . THR A 1 79 ? 0.263 3.924 4.746 1.00 95.25 79 THR A C 1
ATOM 578 O O . THR A 1 79 ? -0.533 4.658 4.160 1.00 95.25 79 THR A O 1
ATOM 581 N N . ALA A 1 80 ? 1.216 4.420 5.549 1.00 96.00 80 ALA A N 1
ATOM 582 C CA . ALA A 1 80 ? 1.426 5.860 5.747 1.00 96.00 80 ALA A CA 1
ATOM 583 C C . ALA A 1 80 ? 1.867 6.574 4.457 1.00 96.00 80 ALA A C 1
ATOM 585 O O . ALA A 1 80 ? 1.396 7.670 4.172 1.00 96.00 80 ALA A O 1
ATOM 586 N N . ILE A 1 81 ? 2.729 5.948 3.649 1.00 96.62 81 ILE A N 1
ATOM 587 C CA . ILE A 1 81 ? 3.210 6.521 2.381 1.00 96.62 81 ILE A CA 1
ATOM 588 C C . ILE A 1 81 ? 2.054 6.839 1.433 1.00 96.62 81 ILE A C 1
ATOM 590 O O . ILE A 1 81 ? 2.012 7.944 0.906 1.00 96.62 81 ILE A O 1
ATOM 594 N N . LEU A 1 82 ? 1.066 5.946 1.291 1.00 95.94 82 LEU A N 1
ATOM 595 C CA . LEU A 1 82 ? -0.126 6.216 0.472 1.00 95.94 82 LEU A CA 1
ATOM 596 C C . LEU A 1 82 ? -1.110 7.211 1.105 1.00 95.94 82 LEU A C 1
ATOM 598 O O . LEU A 1 82 ? -2.111 7.554 0.480 1.00 95.94 82 LEU A O 1
ATOM 602 N N . GLY A 1 83 ? -0.889 7.623 2.354 1.00 95.38 83 GLY A N 1
ATOM 603 C CA . GLY A 1 83 ? -1.617 8.729 2.977 1.00 95.38 83 GLY A CA 1
ATOM 604 C C . GLY A 1 83 ? -0.904 10.070 2.829 1.00 95.38 83 GLY A C 1
ATOM 605 O O . GLY A 1 83 ? -1.566 11.101 2.800 1.00 95.38 83 GLY A O 1
ATOM 606 N N . LYS A 1 84 ? 0.430 10.056 2.719 1.00 95.31 84 LYS A N 1
ATOM 607 C CA . LYS A 1 84 ? 1.260 11.257 2.537 1.00 95.31 84 LYS A CA 1
ATOM 608 C C . LYS A 1 84 ? 1.401 11.671 1.079 1.00 95.31 84 LYS A C 1
ATOM 610 O O . LYS A 1 84 ? 1.452 12.858 0.775 1.00 95.31 84 LYS A O 1
ATOM 615 N N . TYR A 1 85 ? 1.495 10.691 0.188 1.00 95.62 85 TYR A N 1
ATOM 616 C CA . TYR A 1 85 ? 1.824 10.896 -1.212 1.00 95.62 85 TYR A CA 1
ATOM 617 C C . TYR A 1 85 ? 0.693 10.378 -2.094 1.00 95.62 85 TYR A C 1
ATOM 619 O O . TYR A 1 85 ? 0.327 9.203 -2.043 1.00 95.62 85 TYR A O 1
ATOM 627 N N . GLU A 1 86 ? 0.124 11.268 -2.906 1.00 92.00 86 GLU A N 1
ATOM 628 C CA . GLU A 1 86 ? -0.969 10.921 -3.807 1.00 92.00 86 GLU A CA 1
ATOM 629 C C . GLU A 1 86 ? -0.448 10.071 -4.969 1.00 92.00 86 GLU A C 1
ATOM 631 O O . GLU A 1 86 ? 0.267 10.547 -5.847 1.00 92.00 86 GLU A O 1
ATOM 636 N N . MET A 1 87 ? -0.812 8.792 -4.972 1.00 93.69 87 MET A N 1
ATOM 637 C CA . MET A 1 87 ? -0.373 7.827 -5.975 1.00 93.69 87 MET A CA 1
ATOM 638 C C . MET A 1 87 ? -1.572 7.168 -6.647 1.00 93.69 87 MET A C 1
ATOM 640 O O . MET A 1 87 ? -2.617 6.949 -6.034 1.00 93.69 87 MET A O 1
ATOM 644 N N . VAL A 1 88 ? -1.393 6.780 -7.908 1.00 94.56 88 VAL A N 1
ATOM 645 C CA . VAL A 1 88 ? -2.403 6.052 -8.677 1.00 94.56 88 VAL A CA 1
ATOM 646 C C . VAL A 1 88 ? -1.998 4.589 -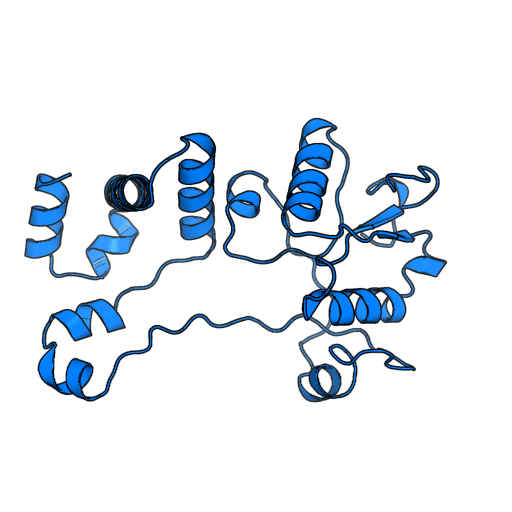8.834 1.00 94.56 88 VAL A C 1
ATOM 648 O O . VAL A 1 88 ? -0.883 4.273 -9.252 1.00 94.56 88 VAL A O 1
ATOM 651 N N . LYS A 1 89 ? -2.918 3.670 -8.522 1.00 94.38 89 LYS A N 1
ATOM 652 C CA . LYS A 1 89 ? -2.735 2.249 -8.837 1.00 94.38 89 LYS A CA 1
ATOM 653 C C . LYS A 1 89 ? -2.911 2.051 -10.341 1.00 94.38 89 LYS A C 1
ATOM 655 O O . LYS A 1 89 ? -3.994 2.287 -10.872 1.00 94.38 89 LYS A O 1
ATOM 660 N N . LEU A 1 90 ? -1.866 1.578 -11.013 1.00 94.94 90 LEU A N 1
ATOM 661 C CA . LEU A 1 90 ? -1.928 1.246 -12.433 1.00 94.94 90 LEU A CA 1
ATOM 662 C C . LEU A 1 90 ? -2.623 -0.105 -12.666 1.00 94.94 90 LEU A C 1
ATOM 664 O O . LEU A 1 90 ? -2.472 -1.049 -11.887 1.00 94.94 90 LEU A O 1
ATOM 668 N N . SER A 1 91 ? -3.381 -0.180 -13.759 1.00 92.94 91 SER A N 1
ATOM 669 C CA . SER A 1 91 ? -3.955 -1.421 -14.282 1.00 92.94 91 SER A CA 1
ATOM 670 C C . SER A 1 91 ? -2.879 -2.236 -15.009 1.00 92.94 91 SER A C 1
ATOM 672 O O . SER A 1 91 ? -2.009 -1.670 -15.668 1.00 92.94 91 SER A O 1
ATOM 674 N N . PHE A 1 92 ? -2.960 -3.564 -14.908 1.00 93.81 92 PHE A N 1
ATOM 675 C CA . PHE A 1 92 ? -2.202 -4.495 -15.758 1.00 93.81 92 PHE A CA 1
ATOM 676 C C . PHE A 1 92 ? -2.977 -4.890 -17.026 1.00 93.81 92 PHE A C 1
ATOM 678 O O . PHE A 1 92 ? -2.501 -5.711 -17.803 1.00 93.81 92 PHE A O 1
ATOM 685 N N . ASP A 1 93 ? -4.191 -4.356 -17.195 1.00 92.44 93 ASP A N 1
ATOM 686 C CA . ASP A 1 93 ? -5.131 -4.642 -18.288 1.00 92.44 93 ASP A CA 1
ATOM 687 C C . ASP A 1 93 ? -5.446 -6.138 -18.456 1.00 92.44 93 ASP A C 1
ATOM 689 O O . ASP A 1 93 ? -5.861 -6.604 -19.513 1.00 92.44 93 ASP A O 1
ATOM 693 N N . THR A 1 94 ? -5.289 -6.892 -17.365 1.00 94.62 94 THR A N 1
ATOM 694 C CA . THR A 1 94 ? -5.628 -8.309 -17.262 1.00 94.62 94 THR A CA 1
ATOM 695 C C . THR A 1 94 ? -6.224 -8.613 -15.884 1.00 94.62 94 THR A C 1
ATOM 697 O O . THR A 1 94 ? -5.758 -8.065 -14.874 1.00 94.62 94 THR A O 1
ATOM 700 N N . PRO A 1 95 ? -7.242 -9.488 -15.793 1.00 95.19 95 PRO A N 1
ATOM 701 C CA . PRO A 1 95 ? -7.731 -9.983 -14.511 1.00 95.19 95 PRO A CA 1
ATOM 702 C C . PRO A 1 95 ? -6.673 -10.833 -13.795 1.00 95.19 95 PRO A C 1
ATOM 704 O O . PRO A 1 95 ? -5.645 -11.198 -14.370 1.00 95.19 95 PRO A O 1
ATOM 707 N N . HIS A 1 96 ? -6.931 -11.127 -12.521 1.00 96.94 96 HIS A N 1
ATOM 708 C CA . HIS A 1 96 ? -6.065 -11.982 -11.719 1.00 96.94 96 HIS A CA 1
ATOM 709 C C . HIS A 1 96 ? -6.322 -13.452 -12.071 1.00 96.94 96 HIS A C 1
ATOM 711 O O . HIS A 1 96 ? -7.411 -13.970 -11.818 1.00 96.94 96 HIS A O 1
ATOM 717 N N . ASP A 1 97 ? -5.319 -14.128 -12.628 1.00 97.50 97 ASP A N 1
ATOM 718 C CA . ASP A 1 97 ? -5.314 -15.580 -12.816 1.00 97.50 97 ASP A CA 1
ATOM 719 C C . ASP A 1 97 ? -4.596 -16.230 -11.632 1.00 97.50 97 ASP A C 1
ATOM 721 O O . ASP A 1 97 ? -3.364 -16.242 -11.564 1.00 97.50 97 ASP A O 1
ATOM 725 N N . LYS A 1 98 ? -5.375 -16.783 -10.697 1.00 96.94 98 LYS A N 1
ATOM 726 C CA . LYS A 1 98 ? -4.838 -17.428 -9.496 1.00 96.94 98 LYS A CA 1
ATOM 727 C C . LYS A 1 98 ? -3.980 -18.654 -9.823 1.00 96.94 98 LYS A C 1
ATOM 729 O O . LYS A 1 98 ? -2.951 -18.864 -9.188 1.00 96.94 98 LYS A O 1
ATOM 734 N N . ALA A 1 99 ? -4.381 -19.460 -10.806 1.00 97.75 99 ALA A N 1
ATOM 735 C CA . ALA A 1 99 ? -3.657 -20.679 -11.149 1.00 97.75 99 ALA A CA 1
ATOM 736 C C . ALA A 1 99 ? -2.280 -20.340 -11.731 1.00 97.75 99 ALA A C 1
ATOM 738 O O . ALA A 1 99 ? -1.276 -20.921 -11.322 1.00 97.75 99 ALA A O 1
ATOM 739 N N . ASN A 1 100 ? -2.208 -19.353 -12.631 1.00 97.62 100 ASN A N 1
ATOM 740 C CA . ASN A 1 100 ? -0.925 -18.860 -13.129 1.00 97.62 100 ASN A CA 1
ATOM 741 C C . ASN A 1 100 ? -0.112 -18.144 -12.044 1.00 97.62 100 ASN A C 1
ATOM 743 O O . ASN A 1 100 ? 1.113 -18.274 -12.024 1.00 97.62 100 ASN A O 1
ATOM 747 N N . TRP A 1 101 ? -0.775 -17.420 -11.139 1.00 97.50 101 TRP A N 1
ATOM 748 C CA . TRP A 1 101 ? -0.112 -16.732 -10.039 1.00 97.50 101 TRP A CA 1
ATOM 749 C C . TRP A 1 101 ? 0.647 -17.706 -9.142 1.00 97.50 101 TRP A C 1
ATOM 751 O O . TRP A 1 101 ? 1.850 -17.542 -8.938 1.00 97.50 101 TRP A O 1
ATOM 761 N N . ASP A 1 102 ? -0.045 -18.744 -8.676 1.00 96.62 102 ASP A N 1
ATOM 762 C CA . ASP A 1 102 ? 0.505 -19.752 -7.772 1.00 96.62 102 ASP A CA 1
ATOM 763 C C . ASP A 1 102 ? 1.550 -20.644 -8.458 1.00 96.62 102 ASP A C 1
ATOM 765 O O . ASP A 1 102 ? 2.488 -21.096 -7.809 1.00 96.62 102 ASP A O 1
ATOM 769 N N . ALA A 1 103 ? 1.396 -20.912 -9.760 1.00 97.19 103 ALA A N 1
ATOM 770 C CA . ALA A 1 103 ? 2.296 -21.793 -10.505 1.00 97.19 103 ALA A CA 1
ATOM 771 C C . ALA A 1 103 ? 3.512 -21.074 -11.112 1.00 97.19 103 ALA A C 1
ATOM 773 O O . ALA A 1 103 ? 4.478 -21.734 -11.491 1.00 97.19 103 ALA A O 1
ATOM 774 N N . CYS A 1 104 ? 3.461 -19.747 -11.270 1.00 97.88 104 CYS A N 1
ATOM 775 C CA . CYS A 1 104 ? 4.507 -19.004 -11.968 1.00 97.88 104 CYS A CA 1
ATOM 776 C C . CYS A 1 104 ? 4.665 -17.552 -11.507 1.00 97.88 104 CYS A C 1
ATOM 778 O O . CYS A 1 104 ? 5.774 -17.184 -11.135 1.00 97.88 104 CYS A O 1
ATOM 780 N N . THR A 1 105 ? 3.622 -16.703 -11.521 1.00 97.69 105 THR A N 1
ATOM 781 C CA . THR A 1 105 ? 3.823 -15.257 -11.271 1.00 97.69 105 THR A CA 1
ATOM 782 C C . THR A 1 105 ? 4.505 -15.011 -9.927 1.00 97.69 105 THR A C 1
ATOM 784 O O . THR A 1 105 ? 5.460 -14.247 -9.875 1.00 97.69 105 THR A O 1
ATOM 787 N N . ALA A 1 106 ? 4.085 -15.691 -8.860 1.00 96.62 106 ALA A N 1
ATOM 788 C CA . ALA A 1 106 ? 4.672 -15.564 -7.527 1.00 96.62 106 ALA A CA 1
ATOM 789 C C . ALA A 1 106 ? 5.773 -16.593 -7.216 1.00 96.62 106 ALA A C 1
ATOM 791 O O . ALA A 1 106 ? 6.233 -16.654 -6.077 1.00 96.62 106 ALA A O 1
ATOM 792 N N . VAL A 1 107 ? 6.198 -17.391 -8.199 1.00 97.19 107 VAL A N 1
ATOM 793 C CA . VAL A 1 107 ? 7.198 -18.450 -8.019 1.00 97.19 107 VAL A CA 1
ATOM 794 C C . VAL A 1 107 ? 8.570 -17.956 -8.494 1.00 97.19 107 VAL A C 1
ATOM 796 O O . VAL A 1 107 ? 8.667 -17.414 -9.602 1.00 97.19 107 VAL A O 1
ATOM 799 N N . PRO A 1 108 ? 9.636 -18.112 -7.683 1.00 95.50 108 PRO A N 1
ATOM 800 C CA . PRO A 1 108 ? 10.991 -17.765 -8.098 1.00 95.50 108 PRO A CA 1
ATOM 801 C C . PRO A 1 108 ? 11.391 -18.490 -9.383 1.00 95.50 108 PRO A C 1
ATOM 803 O O . PRO A 1 108 ? 10.958 -19.612 -9.632 1.00 95.50 108 PRO A O 1
ATOM 806 N N . ASP A 1 109 ? 12.211 -17.831 -10.199 1.00 92.94 109 ASP A N 1
ATOM 807 C CA . ASP A 1 109 ? 12.800 -18.414 -11.410 1.00 92.94 109 ASP A CA 1
ATOM 808 C C . ASP A 1 109 ? 11.790 -18.988 -12.422 1.00 92.94 109 ASP A C 1
ATOM 810 O O . ASP A 1 109 ? 12.124 -19.891 -13.192 1.00 92.94 109 ASP A O 1
ATOM 814 N N . CYS A 1 110 ? 10.561 -18.448 -12.482 1.00 96.56 110 CYS A N 1
ATOM 815 C CA . CYS A 1 110 ? 9.618 -18.862 -13.519 1.00 96.56 110 CYS A CA 1
ATOM 816 C C . CYS A 1 110 ? 10.212 -18.575 -14.919 1.00 96.56 110 CYS A C 1
ATOM 818 O O . CYS A 1 110 ? 10.525 -17.419 -15.224 1.00 96.56 110 CYS A O 1
ATOM 820 N N . PRO A 1 111 ? 10.349 -19.589 -15.798 1.00 94.62 111 PRO A N 1
ATOM 821 C CA . PRO A 1 111 ? 11.040 -19.430 -17.077 1.00 94.62 111 PRO A CA 1
ATOM 822 C C . PRO A 1 111 ? 10.249 -18.596 -18.089 1.00 94.62 111 PRO A C 1
ATOM 824 O O . PRO A 1 111 ? 10.840 -17.977 -18.968 1.00 94.62 111 PRO A O 1
ATOM 827 N N . ASN A 1 112 ? 8.917 -18.584 -17.984 1.00 94.94 112 ASN A N 1
ATOM 828 C CA . ASN A 1 112 ? 8.044 -17.865 -18.908 1.00 94.94 112 ASN A CA 1
ATOM 829 C C . ASN A 1 112 ? 6.865 -17.213 -18.161 1.00 94.94 112 ASN A C 1
ATOM 831 O O . ASN A 1 112 ? 5.743 -17.735 -18.198 1.00 94.94 112 ASN A O 1
ATOM 835 N N . PRO A 1 113 ? 7.113 -16.112 -17.427 1.00 96.94 113 PRO A N 1
ATOM 836 C CA . PRO A 1 113 ? 6.061 -15.402 -16.724 1.00 96.94 113 PRO A CA 1
ATOM 837 C C . PRO A 1 113 ? 5.097 -14.737 -17.703 1.00 96.94 113 PRO A C 1
ATOM 839 O O . PRO A 1 113 ? 5.494 -14.160 -18.712 1.00 96.94 113 PRO A O 1
ATOM 842 N N . LYS A 1 114 ? 3.806 -14.810 -17.379 1.00 97.44 114 LYS A N 1
ATOM 843 C CA . LYS A 1 114 ? 2.736 -14.132 -18.114 1.00 97.44 114 LYS A CA 1
ATOM 844 C C . LYS A 1 114 ? 2.301 -12.887 -17.355 1.00 97.44 114 LYS A C 1
ATOM 846 O O . LYS A 1 114 ? 2.419 -12.828 -16.130 1.00 97.44 114 LYS A O 1
ATOM 851 N N . VAL A 1 115 ? 1.784 -11.903 -18.088 1.00 97.50 115 VAL A N 1
ATOM 852 C CA . VAL A 1 115 ? 1.182 -10.721 -17.467 1.00 97.50 115 VAL A CA 1
ATOM 853 C C . VAL A 1 115 ? -0.018 -11.183 -16.643 1.00 97.50 115 VAL A C 1
ATOM 855 O O . VAL A 1 115 ? -0.860 -11.939 -17.123 1.00 97.50 115 VAL A O 1
ATOM 858 N N . ASN A 1 116 ? -0.062 -10.747 -15.391 1.00 97.44 116 ASN A N 1
ATOM 859 C CA . ASN A 1 116 ? -1.099 -11.059 -14.417 1.00 97.44 116 ASN A CA 1
ATOM 860 C C . ASN A 1 116 ? -1.329 -9.805 -13.560 1.00 97.44 116 ASN A C 1
ATOM 862 O O . ASN A 1 116 ? -0.476 -8.916 -13.530 1.00 97.44 116 ASN A O 1
ATOM 866 N N . SER A 1 117 ? -2.451 -9.710 -12.855 1.00 96.56 117 SER A N 1
ATOM 867 C CA . SER A 1 117 ? -2.653 -8.654 -11.856 1.00 96.56 117 SER A CA 1
ATOM 868 C C . SER A 1 117 ? -2.439 -9.183 -10.443 1.00 96.56 117 SER A C 1
ATOM 870 O O . SER A 1 117 ? -2.658 -10.362 -10.157 1.00 96.56 117 SER A O 1
ATOM 872 N N . TYR A 1 118 ? -2.000 -8.301 -9.541 1.00 95.06 118 TYR A N 1
ATOM 873 C CA . TYR A 1 118 ? -1.904 -8.632 -8.120 1.00 95.06 118 TYR A CA 1
ATOM 874 C C . TYR A 1 118 ? -3.284 -9.002 -7.559 1.00 95.06 118 TYR A C 1
ATOM 876 O O . TYR A 1 118 ? -4.268 -8.321 -7.881 1.00 95.06 118 TYR A O 1
ATOM 884 N N . PRO A 1 119 ? -3.367 -10.020 -6.684 1.00 93.00 119 PRO A N 1
ATOM 885 C CA . PRO A 1 119 ? -4.607 -10.329 -5.994 1.00 93.00 119 PRO A CA 1
ATOM 886 C C . PRO A 1 119 ? -5.037 -9.157 -5.107 1.00 93.00 119 PRO A C 1
ATOM 888 O O . PRO A 1 119 ? -4.218 -8.369 -4.625 1.00 93.00 119 PRO A O 1
ATOM 891 N N . SER A 1 120 ? -6.340 -9.062 -4.855 1.00 89.81 120 SER A N 1
ATOM 892 C CA . SER A 1 120 ? -6.839 -8.214 -3.777 1.00 89.81 120 SER A CA 1
ATOM 893 C C . SER A 1 120 ? -6.603 -8.926 -2.449 1.00 89.81 120 SER A C 1
ATOM 895 O O . SER A 1 120 ? -7.189 -9.978 -2.206 1.00 89.81 120 SER A O 1
ATOM 897 N N . SER A 1 121 ? -5.752 -8.362 -1.593 1.00 85.94 121 SER A N 1
ATOM 898 C CA . SER A 1 121 ? -5.548 -8.881 -0.240 1.00 85.94 121 SER A CA 1
ATOM 899 C C . SER A 1 121 ? -6.742 -8.542 0.650 1.00 85.94 121 SER A C 1
ATOM 901 O O . SER A 1 121 ? -7.168 -7.389 0.714 1.00 85.94 121 SER A O 1
ATOM 903 N N . GLU A 1 122 ? -7.256 -9.538 1.366 1.00 85.50 122 GLU A N 1
ATOM 904 C CA . GLU A 1 122 ? -8.345 -9.372 2.328 1.00 85.50 122 GLU A CA 1
ATOM 905 C C . GLU A 1 122 ? -7.797 -9.333 3.760 1.00 85.50 122 GLU A C 1
ATOM 907 O O . GLU A 1 122 ? -6.971 -10.159 4.153 1.00 85.50 122 GLU A O 1
ATOM 912 N N . ALA A 1 123 ? -8.267 -8.368 4.554 1.00 87.88 123 ALA A N 1
ATOM 913 C CA . ALA A 1 123 ? -7.960 -8.273 5.976 1.00 87.88 123 ALA A CA 1
ATOM 914 C C . ALA A 1 123 ? -9.151 -8.789 6.792 1.00 87.88 123 ALA A C 1
ATOM 916 O O . ALA A 1 123 ? -10.249 -8.235 6.724 1.00 87.88 123 ALA A O 1
ATOM 917 N N . PHE A 1 124 ? -8.927 -9.831 7.592 1.00 90.38 124 PHE A N 1
ATOM 918 C CA . PHE A 1 124 ? -9.969 -10.453 8.407 1.00 90.38 124 PHE A CA 1
ATOM 919 C C . PHE A 1 124 ? -9.819 -10.095 9.884 1.00 90.38 124 PHE A C 1
ATOM 921 O O . PHE A 1 124 ? -8.716 -10.064 10.427 1.00 90.38 124 PHE A O 1
ATOM 928 N N . THR A 1 125 ? -10.949 -9.890 10.565 1.00 92.69 125 THR A N 1
ATOM 929 C CA . THR A 1 125 ? -10.979 -9.900 12.033 1.00 92.69 125 THR A CA 1
ATOM 930 C C . THR A 1 125 ? -11.276 -11.321 12.495 1.00 92.69 125 THR A C 1
ATOM 932 O O . THR A 1 125 ? -12.375 -11.825 12.276 1.00 92.69 125 THR A O 1
ATOM 935 N N . VAL A 1 126 ? -10.297 -11.971 13.123 1.00 94.50 126 VAL A N 1
ATOM 936 C CA . VAL A 1 126 ? -10.422 -13.351 13.613 1.00 94.50 126 VAL A CA 1
ATOM 937 C C . VAL A 1 126 ? -10.569 -13.340 15.130 1.00 94.50 126 VAL A C 1
ATOM 939 O O . VAL A 1 126 ? -9.797 -12.690 15.832 1.00 94.50 126 VAL A O 1
ATOM 942 N N . VAL A 1 127 ? -11.558 -14.073 15.641 1.00 95.81 127 VAL A N 1
ATOM 943 C CA . VAL A 1 127 ? -11.801 -14.235 17.080 1.00 95.81 127 VAL A CA 1
ATOM 944 C C . VAL A 1 127 ? -11.896 -15.711 17.444 1.00 95.81 127 VAL A C 1
ATOM 946 O O . VAL A 1 127 ? -12.247 -16.553 16.619 1.00 95.81 127 VAL A O 1
ATOM 949 N N . THR A 1 128 ? -11.612 -16.041 18.704 1.00 97.56 128 THR A N 1
ATOM 950 C CA . THR A 1 128 ? -11.827 -17.408 19.194 1.00 97.56 128 THR A CA 1
ATOM 951 C C . THR A 1 128 ? -13.320 -17.724 19.271 1.00 97.56 128 THR A C 1
ATOM 953 O O . THR A 1 128 ? -14.133 -16.850 19.584 1.00 97.56 128 THR A O 1
ATOM 956 N N . LYS A 1 129 ? -13.687 -18.999 19.085 1.00 96.62 129 LYS A N 1
ATOM 957 C CA . LYS A 1 129 ? -15.076 -19.451 19.257 1.00 96.62 129 LYS A CA 1
ATOM 958 C C . LYS A 1 129 ? -15.640 -19.075 20.632 1.00 96.62 129 LYS A C 1
ATOM 960 O O . LYS A 1 129 ? -16.737 -18.543 20.728 1.00 96.62 129 LYS A O 1
ATOM 965 N N . LYS A 1 130 ? -14.857 -19.282 21.696 1.00 97.62 130 LYS A N 1
ATOM 966 C CA . LYS A 1 130 ? -15.258 -18.952 23.072 1.00 97.62 130 LYS A CA 1
ATOM 967 C C . LYS A 1 130 ? -15.560 -17.462 23.257 1.00 97.62 130 LYS A C 1
ATOM 969 O O . LYS A 1 130 ? -16.458 -17.135 24.026 1.00 97.62 130 LYS A O 1
ATOM 974 N N . PHE A 1 131 ? -14.812 -16.575 22.597 1.00 97.06 131 PHE A N 1
ATOM 975 C CA . PHE A 1 131 ? -15.124 -15.146 22.595 1.00 97.06 131 PHE A CA 1
ATOM 976 C C . PHE A 1 131 ? -16.430 -14.897 21.847 1.00 97.06 131 PHE A C 1
ATOM 978 O O . PHE A 1 131 ? -17.333 -14.301 22.419 1.00 97.06 131 PHE A O 1
ATOM 985 N N . ALA A 1 132 ? -16.567 -15.426 20.628 1.00 95.88 132 ALA A N 1
ATOM 986 C CA . ALA A 1 132 ? -17.771 -15.249 19.819 1.00 95.88 132 ALA A CA 1
ATOM 987 C C . ALA A 1 132 ? -19.054 -15.689 20.544 1.00 95.88 132 ALA A C 1
ATOM 989 O O . ALA A 1 132 ? -20.053 -14.977 20.499 1.00 95.88 132 ALA A O 1
ATOM 990 N N . ASP A 1 133 ? -18.998 -16.802 21.277 1.00 96.06 133 ASP A N 1
ATOM 991 C CA . ASP A 1 133 ? -20.133 -17.340 22.033 1.00 96.06 133 ASP A CA 1
ATOM 992 C C . ASP A 1 133 ? -20.483 -16.496 23.285 1.00 96.06 133 ASP A C 1
ATOM 994 O O . ASP A 1 133 ? -21.576 -16.635 23.829 1.00 96.06 133 ASP A O 1
ATOM 998 N N . LYS A 1 134 ? -19.575 -15.630 23.771 1.00 96.69 134 LYS A N 1
ATOM 999 C CA . LYS A 1 134 ? -19.729 -14.879 25.038 1.00 96.69 134 LYS A CA 1
ATOM 1000 C C . LYS A 1 134 ? -19.743 -13.358 24.907 1.00 96.69 134 LYS A C 1
ATOM 1002 O O . LYS A 1 134 ? -20.156 -12.689 25.849 1.00 96.69 134 LYS A O 1
ATOM 1007 N N . ALA A 1 135 ? -19.261 -12.796 23.803 1.00 92.94 135 ALA A N 1
ATOM 1008 C CA . ALA A 1 135 ? -18.990 -11.361 23.721 1.00 92.94 135 ALA A CA 1
ATOM 1009 C C . ALA A 1 135 ? -20.246 -10.485 23.580 1.00 92.94 135 ALA A C 1
ATOM 1011 O O . ALA A 1 135 ? -20.143 -9.273 23.761 1.00 92.94 135 ALA A O 1
ATOM 1012 N N . GLY A 1 136 ? -21.421 -11.062 23.295 1.00 92.94 136 GLY A N 1
ATOM 1013 C CA . GLY A 1 136 ? -22.681 -10.315 23.202 1.00 92.94 136 GLY A CA 1
ATOM 1014 C C . GLY A 1 136 ? -22.550 -9.101 22.277 1.00 92.94 136 GLY A C 1
ATOM 1015 O O . GLY A 1 136 ? -22.071 -9.237 21.153 1.00 92.94 136 GLY A O 1
ATOM 1016 N N . VAL A 1 137 ? -22.872 -7.908 22.788 1.00 91.75 137 VAL A N 1
ATOM 1017 C CA . VAL A 1 137 ? -22.756 -6.625 22.064 1.00 91.75 137 VAL A CA 1
ATOM 1018 C C . VAL A 1 137 ? -21.351 -6.351 21.503 1.00 91.75 137 VAL A C 1
ATOM 1020 O O . VAL A 1 137 ? -21.210 -5.713 20.462 1.00 91.75 137 VAL A O 1
ATOM 1023 N N . ALA A 1 138 ? -20.290 -6.876 22.124 1.00 93.50 138 ALA A N 1
ATOM 1024 C CA . ALA A 1 138 ? -18.939 -6.725 21.588 1.00 93.50 138 ALA A CA 1
ATOM 1025 C C . ALA A 1 138 ? -18.752 -7.501 20.271 1.00 93.50 138 ALA A C 1
ATOM 1027 O O . ALA A 1 138 ? -17.982 -7.064 19.417 1.00 93.50 138 ALA A O 1
ATOM 1028 N N . MET A 1 139 ? -19.476 -8.608 20.052 1.00 95.88 139 MET A N 1
ATOM 1029 C CA . MET A 1 139 ? -19.471 -9.275 18.743 1.00 95.88 139 MET A CA 1
ATOM 1030 C C . MET A 1 139 ? -20.191 -8.464 17.673 1.00 95.88 139 MET A C 1
ATOM 1032 O O . MET A 1 139 ? -19.788 -8.538 16.513 1.00 95.88 139 MET A O 1
ATOM 1036 N N . ASP A 1 140 ? -21.216 -7.692 18.031 1.00 93.50 140 ASP A N 1
ATOM 1037 C CA . ASP A 1 140 ? -21.913 -6.827 17.075 1.00 93.50 140 ASP A CA 1
ATOM 1038 C C . ASP A 1 140 ? -20.983 -5.715 16.586 1.00 93.50 140 ASP A C 1
ATOM 1040 O O . ASP A 1 140 ? -20.867 -5.501 15.379 1.00 93.50 140 ASP A O 1
ATOM 1044 N N . TYR A 1 141 ? -20.208 -5.115 17.497 1.00 95.44 141 TYR A N 1
ATOM 1045 C CA . TYR A 1 141 ? -19.127 -4.195 17.137 1.00 95.44 141 TYR A CA 1
ATOM 1046 C C . TYR A 1 141 ? -18.110 -4.848 16.190 1.00 95.44 141 TYR A C 1
ATOM 1048 O O . TYR A 1 141 ? -17.806 -4.297 15.134 1.00 95.44 141 TYR A O 1
ATOM 1056 N N . ILE A 1 142 ? -17.606 -6.044 16.525 1.00 95.75 142 ILE A N 1
ATOM 1057 C CA . ILE A 1 142 ? -16.612 -6.747 15.697 1.00 95.75 142 ILE A CA 1
ATOM 1058 C C . ILE A 1 142 ? -17.144 -7.037 14.287 1.00 95.75 142 ILE A C 1
ATOM 1060 O O . ILE A 1 142 ? -16.391 -6.915 13.322 1.00 95.75 142 ILE A O 1
ATOM 1064 N N . LYS A 1 143 ? -18.430 -7.381 14.149 1.00 94.06 143 LYS A N 1
ATOM 1065 C CA . LYS A 1 143 ? -19.083 -7.609 12.849 1.00 94.06 143 LYS A CA 1
ATOM 1066 C C . LYS A 1 143 ? -19.318 -6.316 12.064 1.00 94.06 143 LYS A C 1
ATOM 1068 O O . LYS A 1 143 ? -19.263 -6.338 10.837 1.00 94.06 143 LYS A O 1
ATOM 1073 N N . ALA A 1 144 ? -19.612 -5.211 12.746 1.00 94.25 144 ALA A N 1
ATOM 1074 C CA . ALA A 1 144 ? -19.906 -3.927 12.115 1.00 94.25 144 ALA A CA 1
ATOM 1075 C C . ALA A 1 144 ? -18.642 -3.144 11.722 1.00 94.25 144 ALA A C 1
ATOM 1077 O O . ALA A 1 144 ? -18.672 -2.375 10.757 1.00 94.25 144 ALA A O 1
ATOM 1078 N N . ARG A 1 145 ? -17.539 -3.330 12.460 1.00 95.00 145 ARG A N 1
ATOM 1079 C CA . ARG A 1 145 ? -16.287 -2.586 12.305 1.00 95.00 145 ARG A CA 1
ATOM 1080 C C . ARG A 1 145 ? -15.687 -2.783 10.918 1.00 95.00 145 ARG A C 1
ATOM 1082 O O . ARG A 1 145 ? -15.123 -3.829 10.602 1.00 95.00 145 ARG A O 1
ATOM 1089 N N . LYS A 1 146 ? -15.741 -1.722 10.119 1.00 93.44 146 LYS A N 1
ATOM 1090 C CA . LYS A 1 146 ? -15.107 -1.641 8.803 1.00 93.44 146 LYS A CA 1
ATOM 1091 C C . LYS A 1 146 ? -14.777 -0.198 8.450 1.00 93.44 146 LYS A C 1
ATOM 1093 O O . LYS A 1 146 ? -15.542 0.715 8.753 1.00 93.44 146 LYS A O 1
ATOM 1098 N N . TRP A 1 147 ? -13.673 -0.021 7.748 1.00 93.69 147 TRP A N 1
ATOM 1099 C CA . TRP A 1 147 ? -13.177 1.254 7.234 1.00 93.69 147 TRP A CA 1
ATOM 1100 C C . TRP A 1 147 ? -12.362 1.007 5.964 1.00 93.69 147 TRP A C 1
ATOM 1102 O O . TRP A 1 147 ? -11.906 -0.112 5.727 1.00 93.69 147 TRP A O 1
ATOM 1112 N N . GLY A 1 148 ? -12.238 2.029 5.120 1.00 93.31 148 GLY A N 1
ATOM 1113 C CA . GLY A 1 148 ? -11.535 1.925 3.843 1.00 93.31 148 GLY A CA 1
ATOM 1114 C C . GLY A 1 148 ? -10.039 2.204 3.967 1.00 93.31 148 GLY A C 1
ATOM 1115 O O . GLY A 1 148 ? -9.599 2.895 4.885 1.00 93.31 148 GLY A O 1
ATOM 1116 N N . ASN A 1 149 ? -9.265 1.734 2.985 1.00 93.25 149 ASN A N 1
ATOM 1117 C CA . ASN A 1 149 ? -7.820 1.973 2.930 1.00 93.25 149 ASN A CA 1
ATOM 1118 C C . ASN A 1 149 ? -7.468 3.464 2.965 1.00 93.25 149 ASN A C 1
ATOM 1120 O O . ASN A 1 149 ? -6.513 3.823 3.634 1.00 93.25 149 ASN A O 1
ATOM 1124 N N . ALA A 1 150 ? -8.250 4.332 2.312 1.00 93.00 150 ALA A N 1
ATOM 1125 C CA . ALA A 1 150 ? -8.002 5.776 2.324 1.00 93.00 150 ALA A CA 1
ATOM 1126 C C . ALA A 1 150 ? -8.033 6.366 3.748 1.00 93.00 150 ALA A C 1
ATOM 1128 O O . ALA A 1 150 ? -7.153 7.141 4.114 1.00 93.00 150 ALA A O 1
ATOM 1129 N N . THR A 1 151 ? -8.993 5.941 4.576 1.00 95.50 151 THR A N 1
ATOM 1130 C CA . THR A 1 151 ? -9.077 6.344 5.986 1.00 95.50 151 THR A CA 1
ATOM 1131 C C . THR A 1 151 ? -7.859 5.858 6.766 1.00 95.50 151 THR A C 1
ATOM 1133 O O . THR A 1 151 ? -7.229 6.640 7.469 1.00 95.50 151 THR A O 1
ATOM 1136 N N . ILE A 1 152 ? -7.486 4.583 6.610 1.00 96.31 152 ILE A N 1
ATOM 1137 C CA . ILE A 1 152 ? -6.333 4.005 7.317 1.00 96.31 152 ILE A CA 1
ATOM 1138 C C . ILE A 1 152 ? -5.037 4.708 6.891 1.00 96.31 152 ILE A C 1
ATOM 1140 O O . ILE A 1 152 ? -4.239 5.083 7.744 1.00 96.31 152 ILE A O 1
ATOM 1144 N N . ASN A 1 153 ? -4.850 4.939 5.591 1.00 96.75 153 ASN A N 1
ATOM 1145 C CA . ASN A 1 153 ? -3.702 5.656 5.041 1.00 96.75 153 ASN A CA 1
ATOM 1146 C C . ASN A 1 153 ? -3.567 7.050 5.661 1.00 96.75 153 ASN A C 1
ATOM 1148 O O . ASN A 1 153 ? -2.485 7.411 6.114 1.00 96.75 153 ASN A O 1
ATOM 1152 N N . SER A 1 154 ? -4.665 7.812 5.721 1.00 96.12 154 SER A N 1
ATOM 1153 C CA . SER A 1 154 ? -4.682 9.160 6.299 1.00 96.12 154 SER A CA 1
ATOM 1154 C C . SER A 1 154 ? -4.313 9.160 7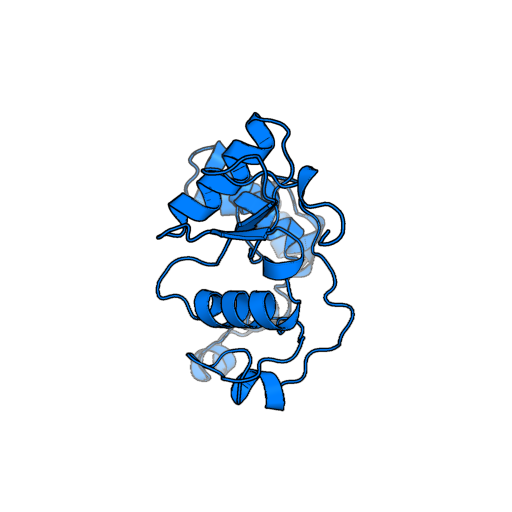.786 1.00 96.12 154 SER A C 1
ATOM 1156 O O . SER A 1 154 ? -3.474 9.956 8.204 1.00 96.12 154 SER A O 1
ATOM 1158 N N . VAL A 1 155 ? -4.858 8.224 8.571 1.00 97.88 155 VAL A N 1
ATOM 1159 C CA . VAL A 1 155 ? -4.530 8.093 10.000 1.00 97.88 155 VAL A CA 1
ATOM 1160 C C . VAL A 1 155 ? -3.059 7.713 10.199 1.00 97.88 155 VAL A C 1
ATOM 1162 O O . VAL A 1 155 ? -2.386 8.301 11.041 1.00 97.88 155 VAL A O 1
ATOM 1165 N N . LEU A 1 156 ? -2.531 6.771 9.409 1.00 97.62 156 LEU A N 1
ATOM 1166 C CA . LEU A 1 156 ? -1.124 6.357 9.478 1.00 97.62 156 LEU A CA 1
ATOM 1167 C C . LEU A 1 156 ? -0.164 7.475 9.046 1.00 97.62 156 LEU A C 1
ATOM 1169 O O . LEU A 1 156 ? 0.907 7.638 9.637 1.00 97.62 156 LEU A O 1
ATOM 1173 N N . ALA A 1 157 ? -0.539 8.255 8.032 1.00 97.06 157 ALA A N 1
ATOM 1174 C CA . ALA A 1 157 ? 0.210 9.431 7.606 1.00 97.06 157 ALA A CA 1
ATOM 1175 C C . ALA A 1 157 ? 0.273 10.469 8.728 1.00 97.06 157 ALA A C 1
ATOM 1177 O O . ALA A 1 157 ? 1.374 10.847 9.131 1.00 97.06 157 ALA A O 1
ATOM 1178 N N . TRP A 1 158 ? -0.883 10.824 9.304 1.00 98.06 158 TRP A N 1
ATOM 1179 C CA . TRP A 1 158 ? -0.965 11.737 10.443 1.00 98.06 158 TRP A CA 1
ATOM 1180 C C . TRP A 1 158 ? -0.123 11.245 11.621 1.00 98.06 158 TRP A C 1
ATOM 1182 O O . TRP A 1 158 ? 0.669 12.012 12.165 1.00 98.06 158 TRP A O 1
ATOM 1192 N N . GLN A 1 159 ? -0.235 9.962 11.977 1.00 98.00 159 GLN A N 1
ATOM 1193 C CA . GLN A 1 159 ? 0.548 9.365 13.058 1.00 98.00 159 GLN A CA 1
ATOM 1194 C C . GLN A 1 159 ? 2.048 9.537 12.809 1.00 98.00 159 GLN A C 1
ATOM 1196 O O . GLN A 1 159 ? 2.787 9.928 13.707 1.00 98.00 159 GLN A O 1
ATOM 1201 N N . THR A 1 160 ? 2.495 9.277 11.581 1.00 95.19 160 THR A N 1
ATOM 1202 C CA . THR A 1 160 ? 3.909 9.391 11.217 1.00 95.19 160 THR A CA 1
ATOM 1203 C C . THR A 1 160 ? 4.388 10.843 11.268 1.00 95.19 160 THR A C 1
ATOM 1205 O O . THR A 1 160 ? 5.456 11.105 11.814 1.00 95.19 160 THR A O 1
ATOM 1208 N N . ASP A 1 161 ? 3.619 11.790 10.721 1.00 95.62 161 ASP A N 1
ATOM 1209 C CA . ASP A 1 161 ? 3.989 13.216 10.682 1.00 95.62 161 ASP A CA 1
ATOM 1210 C C . ASP A 1 161 ? 4.013 13.865 12.066 1.00 95.62 161 ASP A C 1
ATOM 1212 O O . ASP A 1 161 ? 4.836 14.739 12.329 1.00 95.62 161 ASP A O 1
ATOM 1216 N N . ASN A 1 162 ? 3.141 13.413 12.966 1.00 97.31 162 ASN A N 1
ATOM 1217 C CA . ASN A 1 162 ? 3.043 13.941 14.326 1.00 97.31 162 ASN A CA 1
ATOM 1218 C C . ASN A 1 162 ? 3.878 13.141 15.332 1.00 97.31 162 ASN A C 1
ATOM 1220 O O . ASN A 1 162 ? 3.812 13.419 16.525 1.00 97.31 162 ASN A O 1
ATOM 1224 N N . GLN A 1 163 ? 4.634 12.134 14.871 1.00 96.56 163 GLN A N 1
ATOM 1225 C CA . GLN A 1 163 ? 5.361 11.190 15.731 1.00 96.56 163 GLN A CA 1
ATOM 1226 C C . GLN A 1 163 ? 4.455 10.593 16.827 1.00 96.56 163 GLN A C 1
ATOM 1228 O O . GLN A 1 163 ? 4.879 10.359 17.958 1.00 96.56 163 GLN A O 1
ATOM 1233 N N . GLY A 1 164 ? 3.182 10.386 16.481 1.00 96.38 164 GLY A N 1
ATOM 1234 C CA . GLY A 1 164 ? 2.126 10.004 17.402 1.00 96.38 164 GLY A CA 1
ATOM 1235 C C . GLY A 1 164 ? 2.223 8.545 17.824 1.00 96.38 164 GLY A C 1
ATOM 1236 O O . GLY A 1 164 ? 2.601 7.652 17.055 1.00 96.38 164 GLY A O 1
ATOM 1237 N N . THR A 1 165 ? 1.814 8.277 19.056 1.00 97.69 165 THR A N 1
ATOM 1238 C CA . THR A 1 165 ? 1.616 6.909 19.530 1.00 97.69 165 THR A CA 1
ATOM 1239 C C . THR A 1 165 ? 0.408 6.267 18.840 1.00 97.69 165 THR A C 1
ATOM 1241 O O . THR A 1 165 ? -0.415 6.931 18.205 1.00 97.69 165 THR A O 1
ATOM 1244 N N . ASN A 1 166 ? 0.253 4.951 18.994 1.00 96.81 166 ASN A N 1
ATOM 1245 C CA . ASN A 1 166 ? -0.949 4.261 18.516 1.00 96.81 166 ASN A CA 1
ATOM 1246 C C . ASN A 1 166 ? -2.228 4.792 19.191 1.00 96.81 166 ASN A C 1
ATOM 1248 O O . ASN A 1 166 ? -3.296 4.769 18.582 1.00 96.81 166 ASN A O 1
ATOM 1252 N N . GLU A 1 167 ? -2.127 5.269 20.436 1.00 97.44 167 GLU A N 1
ATOM 1253 C CA . GLU A 1 167 ? -3.249 5.888 21.144 1.00 97.44 167 GLU A CA 1
ATOM 1254 C C . GLU A 1 167 ? -3.608 7.244 20.531 1.00 97.44 167 GLU A C 1
ATOM 1256 O O . GLU A 1 167 ? -4.786 7.512 20.298 1.00 97.44 167 GLU A O 1
ATOM 1261 N N . ASP A 1 168 ? -2.607 8.060 20.196 1.00 98.06 168 ASP A N 1
ATOM 1262 C CA . ASP A 1 168 ? -2.825 9.344 19.526 1.00 98.06 168 ASP A CA 1
ATOM 1263 C C . ASP A 1 168 ? -3.494 9.142 18.165 1.00 98.06 168 ASP A C 1
ATOM 1265 O O . ASP A 1 168 ? -4.459 9.829 17.842 1.00 98.06 168 ASP A O 1
ATOM 1269 N N . ALA A 1 169 ? -3.043 8.149 17.391 1.00 98.00 169 ALA A N 1
ATOM 1270 C CA . ALA A 1 169 ? -3.645 7.802 16.105 1.00 98.00 169 ALA A CA 1
ATOM 1271 C C . ALA A 1 169 ? -5.101 7.326 16.254 1.00 98.00 169 ALA A C 1
ATOM 1273 O O . ALA A 1 169 ? -5.968 7.707 15.465 1.00 98.00 169 ALA A O 1
ATOM 1274 N N . ALA A 1 170 ? -5.391 6.526 17.286 1.00 97.44 170 ALA A N 1
ATOM 1275 C CA . ALA A 1 170 ? -6.749 6.083 17.584 1.00 97.44 170 ALA A CA 1
ATOM 1276 C C . ALA A 1 170 ? -7.657 7.259 17.976 1.00 97.44 170 ALA A C 1
ATOM 1278 O O . ALA A 1 170 ? -8.769 7.361 17.457 1.00 97.44 170 ALA A O 1
ATOM 1279 N N . LYS A 1 171 ? -7.185 8.171 18.836 1.00 97.81 171 LYS A N 1
ATOM 1280 C CA . LYS A 1 171 ? -7.918 9.394 19.203 1.00 97.81 171 LYS A CA 1
ATOM 1281 C C . LYS A 1 171 ? -8.136 10.292 17.995 1.00 97.81 171 LYS A C 1
ATOM 1283 O O . LYS A 1 171 ? -9.258 10.729 17.770 1.00 97.81 171 LYS A O 1
ATOM 1288 N N . HIS A 1 172 ? -7.107 10.496 17.176 1.00 98.06 172 HIS A N 1
ATOM 1289 C CA . HIS A 1 172 ? -7.218 11.255 15.937 1.00 98.06 172 HIS A CA 1
ATOM 1290 C C . HIS A 1 172 ? -8.314 10.684 15.035 1.00 98.06 172 HIS A C 1
ATOM 1292 O O . HIS A 1 172 ? -9.209 11.421 14.640 1.00 98.06 172 HIS A O 1
ATOM 1298 N N . PHE A 1 173 ? -8.305 9.372 14.781 1.00 98.19 173 PHE A N 1
ATOM 1299 C CA . PHE A 1 173 ? -9.355 8.708 14.008 1.00 98.19 173 PHE A CA 1
ATOM 1300 C C . PHE A 1 173 ? -10.754 8.907 14.613 1.00 98.19 173 PHE A C 1
ATOM 1302 O O . PHE A 1 173 ? -11.707 9.204 13.891 1.00 98.19 173 PHE A O 1
ATOM 1309 N N . LEU A 1 174 ? -10.895 8.751 15.932 1.00 97.94 174 LEU A N 1
ATOM 1310 C CA . LEU A 1 174 ? -12.182 8.939 16.601 1.00 97.94 174 LEU A CA 1
ATOM 1311 C C . LEU A 1 174 ? -12.684 10.388 16.478 1.00 97.94 174 LEU A C 1
ATOM 1313 O O . LEU A 1 174 ? -13.876 10.606 16.263 1.00 97.94 174 LEU A O 1
ATOM 1317 N N . THR A 1 175 ? -11.787 11.368 16.544 1.00 97.50 175 THR A N 1
ATOM 1318 C CA . THR A 1 175 ? -12.124 12.788 16.404 1.00 97.50 175 THR A CA 1
ATOM 1319 C C . THR A 1 175 ? -12.447 13.174 14.960 1.00 97.50 175 THR A C 1
ATOM 1321 O O . THR A 1 175 ? -13.375 13.947 14.731 1.00 97.50 175 THR A O 1
ATOM 1324 N N . THR A 1 176 ? -11.717 12.650 13.972 1.00 97.19 176 THR A N 1
ATOM 1325 C CA . THR A 1 176 ? -11.815 13.108 12.573 1.00 97.19 176 THR A CA 1
ATOM 1326 C C . THR A 1 176 ? -12.721 12.267 11.685 1.00 97.19 176 THR A C 1
ATOM 1328 O O . THR A 1 176 ? -13.065 12.723 10.601 1.00 97.19 176 THR A O 1
ATOM 1331 N N . SER A 1 177 ? -13.117 11.064 12.113 1.00 97.62 177 SER A N 1
ATOM 1332 C CA . SER A 1 177 ? -13.970 10.155 11.326 1.00 97.62 177 SER A CA 1
ATOM 1333 C C . SER A 1 177 ? -15.249 9.677 12.052 1.00 97.62 177 SER A C 1
ATOM 1335 O O . SER A 1 177 ? -15.575 8.479 11.996 1.00 97.62 177 SER A O 1
ATOM 1337 N N . PRO A 1 178 ? -16.006 10.547 12.760 1.00 97.12 178 PRO A N 1
ATOM 1338 C CA . PRO A 1 178 ? -17.226 10.151 13.472 1.00 97.12 178 PRO A CA 1
ATOM 1339 C C . PRO A 1 178 ? -18.284 9.518 12.568 1.00 97.12 178 PRO A C 1
ATOM 1341 O O . PRO A 1 178 ? -19.006 8.620 12.995 1.00 97.12 178 PRO A O 1
ATOM 1344 N N . GLU A 1 179 ? -18.364 9.913 11.304 1.00 96.31 179 GLU A N 1
ATOM 1345 C CA . GLU A 1 179 ? -19.268 9.359 10.298 1.00 96.31 179 GLU A CA 1
ATOM 1346 C C . GLU A 1 179 ? -18.963 7.901 9.925 1.00 96.31 179 GLU A C 1
ATOM 1348 O O . GLU A 1 179 ? -19.829 7.215 9.367 1.00 96.31 179 GLU A O 1
ATOM 1353 N N . ILE A 1 180 ? -17.752 7.420 10.220 1.00 97.19 180 ILE A N 1
ATOM 1354 C CA . ILE A 1 180 ? -17.344 6.030 10.018 1.00 97.19 180 ILE A CA 1
ATOM 1355 C C . ILE A 1 180 ? -17.647 5.221 11.277 1.00 97.19 180 ILE A C 1
ATOM 1357 O O . ILE A 1 180 ? -18.447 4.285 11.219 1.00 97.19 180 ILE A O 1
ATOM 1361 N N . TRP A 1 181 ? -17.029 5.568 12.410 1.00 97.50 181 TRP A N 1
ATOM 1362 C CA . TRP A 1 181 ? -17.042 4.689 13.581 1.00 97.50 181 TRP A CA 1
ATOM 1363 C C . TRP A 1 181 ? -18.349 4.722 14.369 1.00 97.50 181 TRP A C 1
ATOM 1365 O O . TRP A 1 181 ? -18.694 3.724 15.002 1.00 97.50 181 TRP A O 1
ATOM 1375 N N . SER A 1 182 ? -19.123 5.813 14.304 1.00 97.31 182 SER A N 1
ATOM 1376 C CA . SER A 1 182 ? -20.416 5.882 15.006 1.00 97.31 182 SER A CA 1
ATOM 1377 C C . SER A 1 182 ? -21.417 4.842 14.500 1.00 97.31 182 SER A C 1
ATOM 1379 O O . SER A 1 182 ? -22.311 4.445 15.236 1.00 97.31 182 SER A O 1
ATOM 1381 N N . LYS A 1 183 ? -21.234 4.336 13.272 1.00 96.31 183 LYS A N 1
ATOM 1382 C CA . LYS A 1 183 ? -22.038 3.251 12.688 1.00 96.31 183 LYS A CA 1
ATOM 1383 C C . LYS A 1 183 ? -21.683 1.868 13.243 1.00 96.31 183 LYS A C 1
ATOM 1385 O O . LYS A 1 183 ? -22.375 0.902 12.939 1.00 96.31 183 LYS A O 1
ATOM 1390 N N . TRP A 1 184 ? -20.587 1.743 13.994 1.00 96.88 184 TRP A N 1
ATOM 1391 C CA . TRP A 1 184 ? -20.130 0.472 14.567 1.00 96.88 184 TRP A CA 1
ATOM 1392 C C . TRP A 1 184 ? -20.718 0.195 15.952 1.00 96.88 184 TRP A C 1
ATOM 1394 O O . TRP A 1 184 ? -20.559 -0.906 16.473 1.00 96.88 184 TRP A O 1
ATOM 1404 N N . VAL A 1 185 ? -21.353 1.194 16.565 1.00 96.06 185 VAL A N 1
ATOM 1405 C CA . VAL A 1 185 ? -21.879 1.149 17.933 1.00 96.06 185 VAL A CA 1
ATOM 1406 C C . VAL A 1 185 ? -23.296 1.726 17.973 1.00 96.06 185 VAL A C 1
ATOM 1408 O O . VAL A 1 185 ? -23.760 2.331 17.009 1.00 96.06 185 VAL A O 1
ATOM 1411 N N . SER A 1 186 ? -24.009 1.532 19.081 1.00 95.62 186 SER A N 1
ATOM 1412 C CA . SER A 1 186 ? -25.303 2.183 19.297 1.00 95.62 186 SER A CA 1
ATOM 1413 C C . SER A 1 186 ? -25.146 3.699 19.458 1.00 95.62 186 SER A C 1
ATOM 1415 O O . SER A 1 186 ? -24.084 4.200 19.834 1.00 95.62 186 SER A O 1
ATOM 1417 N N . ALA A 1 187 ? -26.230 4.442 19.215 1.00 96.19 187 ALA A N 1
ATOM 1418 C CA . ALA A 1 187 ? -26.229 5.900 19.325 1.00 96.19 187 ALA A CA 1
ATOM 1419 C C . ALA A 1 187 ? -25.809 6.387 20.725 1.00 96.19 187 ALA A C 1
ATOM 1421 O O . ALA A 1 187 ? -25.021 7.319 20.833 1.00 96.19 187 ALA A O 1
ATOM 1422 N N . ASP A 1 188 ? -26.262 5.724 21.795 1.00 96.94 188 ASP A N 1
ATOM 1423 C CA . ASP A 1 188 ? -25.898 6.102 23.165 1.00 96.94 188 ASP A CA 1
ATOM 1424 C C . ASP A 1 188 ? -24.399 5.907 23.453 1.00 96.94 188 ASP A C 1
ATOM 1426 O O . ASP A 1 188 ? -23.795 6.712 24.160 1.00 96.94 188 ASP A O 1
ATOM 1430 N N . VAL A 1 189 ? -23.780 4.865 22.886 1.00 96.31 189 VAL A N 1
ATOM 1431 C CA . VAL A 1 189 ? -22.335 4.634 22.993 1.00 96.31 189 VAL A CA 1
ATOM 1432 C C . VAL A 1 189 ? -21.576 5.664 22.164 1.00 96.31 189 VAL A C 1
ATOM 1434 O O . VAL A 1 189 ? -20.580 6.201 22.645 1.00 96.31 189 VAL A O 1
ATOM 1437 N N . ALA A 1 190 ? -22.052 5.990 20.960 1.00 97.31 190 ALA A N 1
ATOM 1438 C CA . ALA A 1 190 ? -21.424 7.008 20.125 1.00 97.31 190 ALA A CA 1
ATOM 1439 C C . ALA A 1 190 ? -21.384 8.378 20.812 1.00 97.31 190 ALA A C 1
ATOM 1441 O O . ALA A 1 190 ? -20.338 9.023 20.818 1.00 97.31 190 ALA A O 1
ATOM 1442 N N . GLU A 1 191 ? -22.479 8.798 21.445 1.00 97.75 191 GLU A N 1
ATOM 1443 C CA . GLU A 1 191 ? -22.516 10.061 22.189 1.00 97.75 191 GLU A CA 1
ATOM 1444 C C . GLU A 1 191 ? -21.577 10.050 23.404 1.00 97.75 191 GLU A C 1
ATOM 1446 O O . GLU A 1 191 ? -20.863 11.025 23.634 1.00 97.75 191 GLU A O 1
ATOM 1451 N N . LYS A 1 192 ? -21.482 8.930 24.136 1.00 97.88 192 LYS A N 1
ATOM 1452 C CA . LYS A 1 192 ? -20.521 8.790 25.247 1.00 97.88 192 LYS A CA 1
ATOM 1453 C C . LYS A 1 192 ? -19.070 8.879 24.783 1.00 97.88 192 LYS A C 1
ATOM 1455 O O . LYS A 1 192 ? -18.265 9.510 25.457 1.00 97.88 192 LYS A O 1
ATOM 1460 N N . VAL A 1 193 ? -18.734 8.254 23.652 1.00 97.12 193 VAL A N 1
ATOM 1461 C CA . VAL A 1 193 ? -17.380 8.324 23.084 1.00 97.12 193 VAL A CA 1
ATOM 1462 C C . VAL A 1 193 ? -17.065 9.756 22.662 1.00 97.12 193 VAL A C 1
ATOM 1464 O O . VAL A 1 193 ? -16.034 10.272 23.069 1.00 97.12 193 VAL A O 1
ATOM 1467 N N . LYS A 1 194 ? -17.964 10.433 21.932 1.00 96.56 194 LYS A N 1
ATOM 1468 C CA . LYS A 1 194 ? -17.767 11.838 21.526 1.00 96.56 194 LYS A CA 1
ATOM 1469 C C . LYS A 1 194 ? -17.571 12.778 22.714 1.00 96.56 194 LYS A C 1
ATOM 1471 O O . LYS A 1 194 ? -16.771 13.694 22.618 1.00 96.56 194 LYS A O 1
ATOM 1476 N N . ALA A 1 195 ? -18.291 12.558 23.813 1.00 97.12 195 ALA A N 1
ATOM 1477 C CA . ALA A 1 195 ? -18.173 13.378 25.016 1.00 97.12 195 ALA A CA 1
ATOM 1478 C C . ALA A 1 195 ? -16.865 13.149 25.799 1.00 97.12 195 ALA A C 1
ATOM 1480 O O . ALA A 1 195 ? -16.531 13.959 26.660 1.00 97.12 195 ALA A O 1
ATOM 1481 N N . ALA A 1 196 ? -16.165 12.038 25.548 1.00 96.00 196 ALA A N 1
ATOM 1482 C CA . ALA A 1 196 ? -14.933 11.661 26.239 1.00 96.00 196 ALA A CA 1
ATOM 1483 C C . ALA A 1 196 ? -13.647 11.966 25.444 1.00 96.00 196 ALA A C 1
ATOM 1485 O O . ALA A 1 196 ? -12.558 11.762 25.983 1.00 96.00 196 ALA A O 1
ATOM 1486 N N . LEU A 1 197 ? -13.774 12.392 24.181 1.00 91.19 197 LEU A N 1
ATOM 1487 C CA . LEU A 1 197 ? -12.674 12.853 23.324 1.00 91.19 197 LEU A CA 1
ATOM 1488 C C . LEU A 1 197 ? -12.336 14.317 23.618 1.00 91.19 197 LEU A C 1
ATOM 1490 O O . LEU A 1 197 ? -11.125 14.628 23.599 1.00 91.19 197 LEU A O 1
#